Protein AF-A0A2N1SMU8-F1 (afdb_monomer_lite)

Foldseek 3Di:
DDDDDDDPPPDDDDPQQWDQQVNDTHGQDDPVVLVVLVCLLPDDCPVVLVLLCVQPVVQKHALVNLVVVVVVVVVVVVLVVVLVVLCVVSVNCPPPLNVQLVVLVVLLCVLNCQCNPPVQSRHMDRCVPSPRNSVSVVVNSVSSSVSSQVSSCSSNVPDQQADPPFPKDKEKDWPDAAFEPVFDKIKIAIWIAGPNHTDPVVDDLQQKAKFKDDPDPVLRVVVRVVRRDRGRMDIDHQVNADVFKIKMKIWGWADPDPRHIYIDIYIDMYGYDDDDPDDFFDKDKDKDKPVDDDDDPPDKDKIKIAIFIDGNRDTPVVVDDQQQKAKFKDDPDVVLRVVLNVVRRRVGGRMDMDIPVSDDDDMDMDMDGRPDDPD

Radius of gyration: 43.89 Å; chains: 1; bounding box: 83×46×129 Å

Secondary structure (DSSP, 8-state):
-------TT------TTEEEETTEEEEPPPHHHHHHHHHHHT---HHHHHHHHHHTTTSEE-HHHHHHHHHHHHHHHHHHHHHHHHHHHTT-TTSHHHHHHHHHHHHHHHHHHHHT-TTSTTS-EE-TTS--HHHHHHHHHHHHHHHHHHHHHHHHT-STTB-TTS-EEEEEEESSSSBPTT---EEEEEEEEETTEE-GGGS-GGGEEEEEE-S-HHHHHHHHHHT----SEEEE-GGGSBTTEEEEEEEEEEE-SSS-EEEEEEEEEEEB--PPPPPPPPEEEEEEETT-S---TTS--EEEEEEEEEETTEE-GGGS-GGGEEEEEE-S-HHHHHHHHHHHTTT--SEEEEEGGG--SS-EEEEEE--S---

Structure (mmCIF, N/CA/C/O backbone):
data_AF-A0A2N1SMU8-F1
#
_entry.id   AF-A0A2N1SMU8-F1
#
loop_
_atom_site.group_PDB
_atom_site.id
_atom_site.type_symbol
_atom_site.label_atom_id
_atom_site.label_alt_id
_atom_site.label_comp_id
_atom_site.label_asym_id
_atom_site.label_entity_id
_atom_site.label_seq_id
_atom_site.pdbx_PDB_ins_code
_atom_site.Cartn_x
_atom_site.Cartn_y
_atom_site.Cartn_z
_atom_site.occupancy
_atom_site.B_iso_or_equiv
_atom_site.auth_seq_id
_atom_site.auth_comp_id
_atom_site.auth_asym_id
_atom_site.auth_atom_id
_atom_site.pdbx_PDB_model_num
ATOM 1 N N . MET A 1 1 ? 21.472 -26.649 32.253 1.00 39.84 1 MET A N 1
ATOM 2 C CA . MET A 1 1 ? 21.989 -25.272 32.379 1.00 39.84 1 MET A CA 1
ATOM 3 C C . MET A 1 1 ? 22.576 -24.864 31.040 1.00 39.84 1 MET A C 1
ATOM 5 O O . MET A 1 1 ? 23.583 -25.453 30.669 1.00 39.84 1 MET A O 1
ATOM 9 N N . PRO A 1 2 ? 21.954 -23.947 30.289 1.00 29.42 2 PRO A N 1
ATOM 10 C CA . PRO A 1 2 ? 22.593 -23.321 29.143 1.00 29.42 2 PRO A CA 1
ATOM 11 C C . PRO A 1 2 ? 23.099 -21.925 29.520 1.00 29.42 2 PRO A C 1
ATOM 13 O O . PRO A 1 2 ? 22.425 -21.159 30.207 1.00 29.42 2 PRO A O 1
ATOM 16 N N . SER A 1 3 ? 24.324 -21.655 29.094 1.00 33.28 3 SER A N 1
ATOM 17 C CA . SER A 1 3 ? 25.122 -20.463 29.347 1.00 33.28 3 SER A CA 1
ATOM 18 C C . SER A 1 3 ? 24.508 -19.203 28.743 1.00 33.28 3 SER A C 1
ATOM 20 O O . SER A 1 3 ? 24.251 -19.148 27.541 1.00 33.28 3 SER A O 1
ATOM 22 N N . VAL A 1 4 ? 24.358 -18.170 29.570 1.00 35.19 4 VAL A N 1
ATOM 23 C CA . VAL A 1 4 ? 24.164 -16.792 29.115 1.00 35.19 4 VAL A CA 1
ATOM 24 C C . VAL A 1 4 ? 25.513 -16.299 28.593 1.00 35.19 4 VAL A C 1
ATOM 26 O O . VAL A 1 4 ? 26.462 -16.175 29.365 1.00 35.19 4 VAL A O 1
ATOM 29 N N . ALA A 1 5 ? 25.614 -16.069 27.285 1.00 31.80 5 ALA A N 1
ATOM 30 C CA . ALA A 1 5 ? 26.698 -15.281 26.719 1.00 31.80 5 ALA A CA 1
ATOM 31 C C . ALA A 1 5 ? 26.305 -13.804 26.840 1.00 31.80 5 ALA A C 1
ATOM 33 O O . ALA A 1 5 ? 25.307 -13.376 26.263 1.00 31.80 5 ALA A O 1
ATOM 34 N N . ASP A 1 6 ? 27.059 -13.065 27.651 1.00 38.78 6 ASP A N 1
ATOM 35 C CA . ASP A 1 6 ? 27.006 -11.608 27.741 1.00 38.78 6 ASP A CA 1
ATOM 36 C C . ASP A 1 6 ? 27.565 -11.027 26.434 1.00 38.78 6 ASP A C 1
ATOM 38 O O . ASP A 1 6 ? 28.750 -11.195 26.132 1.00 38.78 6 ASP A O 1
ATOM 42 N N . ASP A 1 7 ? 26.707 -10.392 25.634 1.00 34.56 7 ASP A N 1
ATOM 43 C CA . ASP A 1 7 ? 27.117 -9.602 24.477 1.00 34.56 7 ASP A CA 1
ATOM 44 C C . ASP A 1 7 ? 26.931 -8.117 24.814 1.00 34.56 7 ASP A C 1
ATOM 46 O O . ASP A 1 7 ? 25.846 -7.624 25.126 1.00 34.56 7 ASP A O 1
ATOM 50 N N . ARG A 1 8 ? 28.055 -7.398 24.797 1.00 35.19 8 ARG A N 1
ATOM 51 C CA . ARG A 1 8 ? 28.154 -5.949 24.999 1.00 35.19 8 ARG A CA 1
ATOM 52 C C . ARG A 1 8 ? 27.893 -5.176 23.697 1.00 35.19 8 ARG A C 1
ATOM 54 O O . ARG A 1 8 ? 28.563 -4.178 23.442 1.00 35.19 8 ARG A O 1
ATOM 61 N N . ALA A 1 9 ? 26.973 -5.633 22.847 1.00 31.75 9 ALA A N 1
ATOM 62 C CA . ALA A 1 9 ? 26.753 -5.051 21.523 1.00 31.75 9 ALA A CA 1
ATOM 63 C C . ALA A 1 9 ? 25.275 -4.907 21.118 1.00 31.75 9 ALA A C 1
ATOM 65 O O . ALA A 1 9 ? 24.992 -4.710 19.937 1.00 31.75 9 ALA A O 1
ATOM 66 N N . GLY A 1 10 ? 24.335 -4.928 22.071 1.00 33.19 10 GLY A N 1
ATOM 67 C CA . GLY A 1 10 ? 23.002 -4.331 21.899 1.00 33.19 10 GLY A CA 1
ATOM 68 C C . GLY A 1 10 ? 22.177 -4.860 20.719 1.00 33.19 10 GLY A C 1
ATOM 69 O O . GLY A 1 10 ? 21.316 -4.141 20.213 1.00 33.19 10 GLY A O 1
ATOM 70 N N . LYS A 1 11 ? 22.414 -6.097 20.268 1.00 32.06 11 LYS A N 1
ATOM 71 C CA . LYS A 1 11 ? 21.605 -6.754 19.236 1.00 32.06 11 LYS A CA 1
ATOM 72 C C . LYS A 1 11 ? 20.723 -7.810 19.889 1.00 32.06 11 LYS A C 1
ATOM 74 O O . LYS A 1 11 ? 21.176 -8.879 20.270 1.00 32.06 11 LYS A O 1
ATOM 79 N N . THR A 1 12 ? 19.438 -7.501 20.029 1.00 32.75 12 THR A N 1
ATOM 80 C CA . THR A 1 12 ? 18.435 -8.445 20.531 1.00 32.75 12 THR A CA 1
ATOM 81 C C . THR A 1 12 ? 18.321 -9.637 19.577 1.00 32.75 12 THR A C 1
ATOM 83 O O . THR A 1 12 ? 17.871 -9.492 18.442 1.00 32.75 12 THR A O 1
ATOM 86 N N . ILE A 1 13 ? 18.741 -10.817 20.035 1.00 33.09 13 ILE A N 1
ATOM 87 C CA . ILE A 1 13 ? 18.546 -12.090 19.337 1.00 33.09 13 ILE A CA 1
ATOM 88 C C . ILE A 1 13 ? 17.110 -12.550 19.614 1.00 33.09 13 ILE A C 1
ATOM 90 O O . ILE A 1 13 ? 16.734 -12.760 20.768 1.00 33.09 13 ILE A O 1
ATOM 94 N N . TYR A 1 14 ? 16.300 -12.698 18.565 1.00 35.50 14 TYR A N 1
ATOM 95 C CA . TYR A 1 14 ? 14.980 -13.319 18.659 1.00 35.50 14 TYR A CA 1
ATOM 96 C C . TYR A 1 14 ? 15.160 -14.835 18.804 1.00 35.50 14 TYR A C 1
ATOM 98 O O . TYR A 1 14 ? 15.504 -15.518 17.843 1.00 35.50 14 TYR A O 1
ATOM 106 N N . ALA A 1 15 ? 14.944 -15.363 20.008 1.00 37.22 15 ALA A N 1
ATOM 107 C CA . ALA A 1 15 ? 14.600 -16.768 20.185 1.00 37.22 15 ALA A CA 1
ATOM 108 C C . ALA A 1 15 ? 13.070 -16.853 20.114 1.00 37.22 15 ALA A C 1
ATOM 110 O O . ALA A 1 15 ? 12.394 -16.255 20.950 1.00 37.22 15 ALA A O 1
ATOM 111 N N . ASP A 1 16 ? 12.537 -17.554 19.111 1.00 45.41 16 ASP A N 1
ATOM 112 C CA . ASP A 1 16 ? 11.109 -17.592 18.731 1.00 45.41 16 ASP A CA 1
ATOM 113 C C . ASP A 1 16 ? 10.117 -17.875 19.883 1.00 45.41 16 ASP A C 1
ATOM 115 O O . ASP A 1 16 ? 8.935 -17.540 19.795 1.00 45.41 16 ASP A O 1
ATOM 119 N N . ASP A 1 17 ? 10.583 -18.396 21.015 1.00 46.41 17 ASP A N 1
ATOM 120 C CA . ASP A 1 17 ? 9.737 -18.769 22.146 1.00 46.41 17 ASP A CA 1
ATOM 121 C C . ASP A 1 17 ? 9.711 -17.762 23.297 1.00 46.41 17 ASP A C 1
ATOM 123 O O . ASP A 1 17 ? 8.970 -17.986 24.256 1.00 46.41 17 ASP A O 1
ATOM 127 N N . VAL A 1 18 ? 10.496 -16.678 23.256 1.00 47.56 18 VAL A N 1
ATOM 128 C CA . VAL A 1 18 ? 10.618 -15.751 24.389 1.00 47.56 18 VAL A CA 1
ATOM 129 C C . VAL A 1 18 ? 10.756 -14.287 23.952 1.00 47.56 18 VAL A C 1
ATOM 131 O O . VAL A 1 18 ? 11.724 -13.904 23.304 1.00 47.56 18 VAL A O 1
ATOM 134 N N . LYS A 1 19 ? 9.838 -13.429 24.408 1.00 52.91 19 LYS A N 1
ATOM 135 C CA . LYS A 1 19 ? 9.879 -11.966 24.267 1.00 52.91 19 LYS A CA 1
ATOM 136 C C . LYS A 1 19 ? 10.180 -11.299 25.601 1.00 52.91 19 LYS A C 1
ATOM 138 O O . LYS A 1 19 ? 9.642 -11.692 26.634 1.00 52.91 19 LYS A O 1
ATOM 143 N N . ILE A 1 20 ? 11.012 -10.261 25.578 1.00 47.50 20 ILE A N 1
ATOM 144 C CA . ILE A 1 20 ? 11.240 -9.394 26.737 1.00 47.50 20 ILE A CA 1
ATOM 145 C C . ILE A 1 20 ? 10.281 -8.209 26.634 1.00 47.50 20 ILE A C 1
ATOM 147 O O . ILE A 1 20 ? 10.423 -7.365 25.755 1.00 47.50 20 ILE A O 1
ATOM 151 N N . ILE A 1 21 ? 9.306 -8.133 27.539 1.00 51.44 21 ILE A N 1
ATOM 152 C CA . ILE A 1 21 ? 8.332 -7.035 27.603 1.00 51.44 21 ILE A CA 1
ATOM 153 C C . ILE A 1 21 ? 8.560 -6.294 28.919 1.00 51.44 21 ILE A C 1
ATOM 155 O O . ILE A 1 21 ? 8.420 -6.886 29.990 1.00 51.44 21 ILE A O 1
ATOM 159 N N . LYS A 1 22 ? 8.962 -5.014 28.850 1.00 52.19 22 LYS A N 1
ATOM 160 C CA . LYS A 1 22 ? 9.332 -4.190 30.024 1.00 52.19 22 LYS A CA 1
ATOM 161 C C . LYS A 1 22 ? 10.292 -4.915 30.997 1.00 52.19 22 LYS A C 1
ATOM 163 O O . LYS A 1 22 ? 10.083 -4.916 32.206 1.00 52.19 22 LYS A O 1
ATOM 168 N N . GLY A 1 23 ? 11.315 -5.590 30.467 1.00 46.09 23 GLY A N 1
ATOM 169 C CA . GLY A 1 23 ? 12.313 -6.309 31.273 1.00 46.09 23 GLY A CA 1
ATOM 170 C C . GLY A 1 23 ? 11.890 -7.694 31.786 1.00 46.09 23 GLY A C 1
ATOM 171 O O . GLY A 1 23 ? 12.661 -8.321 32.507 1.00 46.09 23 GLY A O 1
ATOM 172 N N . LYS A 1 24 ? 10.707 -8.210 31.416 1.00 50.16 24 LYS A N 1
ATOM 173 C CA . LYS A 1 24 ? 10.255 -9.568 31.774 1.00 50.16 24 LYS A CA 1
ATOM 174 C C . LYS A 1 24 ? 10.280 -10.508 30.566 1.00 50.16 24 LYS A C 1
ATOM 176 O O . LYS A 1 24 ? 9.663 -10.213 29.549 1.00 50.16 24 LYS A O 1
ATOM 181 N N . ILE A 1 25 ? 10.952 -11.650 30.716 1.00 50.16 25 ILE A N 1
ATOM 182 C CA . ILE A 1 25 ? 10.993 -12.789 29.778 1.00 50.16 25 ILE A CA 1
ATOM 183 C C . ILE A 1 25 ? 9.611 -13.468 29.747 1.00 50.16 25 ILE A C 1
ATOM 185 O O . ILE A 1 25 ? 9.119 -13.901 30.789 1.00 50.16 25 ILE A O 1
ATOM 189 N N . ARG A 1 26 ? 8.971 -13.568 28.575 1.00 59.06 26 ARG A N 1
ATOM 190 C CA . ARG A 1 26 ? 7.619 -14.132 28.393 1.00 59.06 26 ARG A CA 1
ATOM 191 C C . ARG A 1 26 ? 7.519 -14.999 27.148 1.00 59.06 26 ARG A C 1
ATOM 193 O O . ARG A 1 26 ? 8.157 -14.696 26.154 1.00 59.06 26 ARG A O 1
ATOM 200 N N . ARG A 1 27 ? 6.680 -16.038 27.181 1.00 55.84 27 ARG A N 1
ATOM 201 C CA . ARG A 1 27 ? 6.450 -16.905 26.018 1.00 55.84 27 ARG A CA 1
ATOM 202 C C . ARG A 1 27 ? 5.703 -16.183 24.900 1.00 55.84 27 ARG A C 1
ATOM 204 O O . ARG A 1 27 ? 4.721 -15.496 25.170 1.00 55.84 27 ARG A O 1
ATOM 211 N N . THR A 1 28 ? 6.133 -16.378 23.657 1.00 55.25 28 THR A N 1
ATOM 212 C CA . THR A 1 28 ? 5.398 -15.906 22.477 1.00 55.25 28 THR A CA 1
ATOM 213 C C . THR A 1 28 ? 4.015 -16.570 22.428 1.00 55.25 28 THR A C 1
ATOM 215 O O . THR A 1 28 ? 3.911 -17.796 22.470 1.00 55.25 28 THR A O 1
ATOM 218 N N . ALA A 1 29 ? 2.939 -15.778 22.352 1.00 58.25 29 ALA A N 1
ATOM 219 C CA . ALA A 1 29 ? 1.585 -16.310 22.181 1.00 58.25 29 ALA A CA 1
ATOM 220 C C . ALA A 1 29 ? 1.473 -17.087 20.857 1.00 58.25 29 ALA A C 1
ATOM 222 O O . ALA A 1 29 ? 1.984 -16.630 19.832 1.00 58.25 29 ALA A O 1
ATOM 223 N N . THR A 1 30 ? 0.789 -18.237 20.860 1.00 59.56 30 THR A N 1
ATOM 224 C CA . THR A 1 30 ? 0.611 -19.071 19.657 1.00 59.56 30 THR A CA 1
ATOM 225 C C . THR A 1 30 ? -0.168 -18.325 18.568 1.00 59.56 30 THR A C 1
ATOM 227 O O . THR A 1 30 ? -0.987 -17.454 18.861 1.00 59.56 30 THR A O 1
ATOM 230 N N . ALA A 1 31 ? 0.021 -18.697 17.297 1.00 59.34 31 ALA A N 1
ATOM 231 C CA . ALA A 1 31 ? -0.720 -18.104 16.176 1.00 59.34 31 ALA A CA 1
ATOM 232 C C . ALA A 1 31 ? -2.252 -18.202 16.354 1.00 59.34 31 ALA A C 1
ATOM 234 O O . ALA A 1 31 ? -2.985 -17.284 15.993 1.00 59.34 31 ALA A O 1
ATOM 235 N N . SER A 1 32 ? -2.737 -19.281 16.982 1.00 50.16 32 SER A N 1
ATOM 236 C CA . SER A 1 32 ? -4.154 -19.449 17.326 1.00 50.16 32 SER A CA 1
ATOM 237 C C . SER A 1 32 ? -4.629 -18.441 18.376 1.00 50.16 32 SER A C 1
ATOM 239 O O . SER A 1 32 ? -5.720 -17.897 18.236 1.00 50.16 32 SER A O 1
ATOM 241 N N . ALA A 1 33 ? -3.826 -18.173 19.411 1.00 55.97 33 ALA A N 1
ATOM 242 C CA . ALA A 1 33 ? -4.155 -17.176 20.429 1.00 55.97 33 ALA A CA 1
ATOM 243 C C . ALA A 1 33 ? -4.168 -15.761 19.833 1.00 55.97 33 ALA A C 1
ATOM 245 O O . ALA A 1 33 ? -5.063 -14.977 20.125 1.00 55.97 33 ALA A O 1
ATOM 246 N N . GLN A 1 34 ? -3.236 -15.467 18.923 1.00 62.94 34 GLN A N 1
ATOM 247 C CA . GLN A 1 34 ? -3.192 -14.190 18.211 1.00 62.94 34 GLN A CA 1
ATOM 248 C C . GLN A 1 34 ? -4.417 -13.997 17.300 1.00 62.94 34 GLN A C 1
ATOM 250 O O . GLN A 1 34 ? -5.022 -12.927 17.297 1.00 62.94 34 GLN A O 1
ATOM 255 N N . LYS A 1 35 ? -4.824 -15.035 16.558 1.00 61.62 35 LYS A N 1
ATOM 256 C CA . LYS A 1 35 ? -6.028 -14.996 15.714 1.00 61.62 35 LYS A CA 1
ATOM 257 C C . LYS A 1 35 ? -7.302 -14.812 16.544 1.00 61.62 35 LYS A C 1
ATOM 259 O O . LYS A 1 35 ? -8.169 -14.041 16.148 1.00 61.62 35 LYS A O 1
ATOM 264 N N . ALA A 1 36 ? -7.391 -15.469 17.701 1.00 53.31 36 ALA A N 1
ATOM 265 C CA . ALA A 1 36 ? -8.500 -15.284 18.632 1.00 53.31 36 ALA A CA 1
ATOM 266 C C . ALA A 1 36 ? -8.543 -13.848 19.188 1.00 53.31 36 ALA A C 1
ATOM 268 O O . ALA A 1 36 ? -9.602 -13.230 19.165 1.00 53.31 36 ALA A O 1
ATOM 269 N N . SER A 1 37 ? -7.401 -13.279 19.600 1.00 59.28 37 SER A N 1
ATOM 270 C CA . SER A 1 37 ? -7.321 -11.879 20.051 1.00 59.28 37 SER A CA 1
ATOM 271 C C . SER A 1 37 ? -7.805 -10.892 18.972 1.00 59.28 37 SER A C 1
ATOM 273 O O . SER A 1 37 ? -8.563 -9.982 19.291 1.00 59.28 37 SER A O 1
ATOM 275 N N . LEU A 1 38 ? -7.455 -11.102 17.694 1.00 61.91 38 LEU A N 1
ATOM 276 C CA . LEU A 1 38 ? -7.948 -10.279 16.574 1.00 61.91 38 LEU A CA 1
ATOM 277 C C . LEU A 1 38 ? -9.459 -10.427 16.333 1.00 61.91 38 LEU A C 1
ATOM 279 O O . LEU A 1 38 ? -10.136 -9.448 16.035 1.00 61.91 38 LEU A O 1
ATOM 283 N N . GLN A 1 39 ? -10.012 -11.634 16.480 1.00 61.50 39 GLN A N 1
ATOM 284 C CA . GLN A 1 39 ? -11.457 -11.858 16.343 1.00 61.50 39 GLN A CA 1
ATOM 285 C C . GLN A 1 39 ? -12.268 -11.183 17.457 1.00 61.50 39 GLN A C 1
ATOM 287 O O . GLN A 1 39 ? -13.376 -10.722 17.199 1.00 61.50 39 GLN A O 1
ATOM 292 N N . LEU A 1 40 ? -11.718 -11.092 18.673 1.00 59.25 40 LEU A N 1
ATOM 293 C CA . LEU A 1 40 ? -12.328 -10.336 19.773 1.00 59.25 40 LEU A CA 1
ATOM 294 C C . LEU A 1 40 ? -12.352 -8.823 19.502 1.00 59.25 40 LEU A C 1
ATOM 296 O O . LEU A 1 40 ? -13.319 -8.164 19.878 1.00 59.25 40 LEU A O 1
ATOM 300 N N . ILE A 1 41 ? -11.325 -8.287 18.834 1.00 62.91 41 ILE A N 1
ATOM 301 C CA . ILE A 1 41 ? -11.258 -6.873 18.429 1.00 62.91 41 ILE A CA 1
ATOM 302 C C . ILE A 1 41 ? -12.284 -6.582 17.317 1.00 62.91 41 ILE A C 1
ATOM 304 O O . ILE A 1 41 ? -12.986 -5.578 17.379 1.00 62.91 41 ILE A O 1
ATOM 308 N N . ASN A 1 42 ? -12.455 -7.503 16.362 1.00 66.12 42 ASN A N 1
ATOM 309 C CA . ASN A 1 42 ? -13.301 -7.321 15.173 1.00 66.12 42 ASN A CA 1
ATOM 310 C C . ASN A 1 42 ? -14.732 -7.879 15.308 1.00 66.12 42 ASN A C 1
ATOM 312 O O . ASN A 1 42 ? -15.346 -8.260 14.309 1.00 66.12 42 ASN A O 1
ATOM 316 N N . ARG A 1 43 ? -15.278 -7.982 16.526 1.00 77.00 43 ARG A N 1
ATOM 317 C CA . ARG A 1 43 ? -16.654 -8.466 16.717 1.00 77.00 43 ARG A CA 1
ATOM 318 C C . ARG A 1 43 ? -17.646 -7.475 16.096 1.00 77.00 43 ARG A C 1
ATOM 320 O O . ARG A 1 43 ? -17.711 -6.327 16.530 1.00 77.00 43 ARG A O 1
ATOM 327 N N . ASP A 1 44 ? -18.455 -7.940 15.142 1.00 81.31 44 ASP A N 1
ATOM 328 C CA . ASP A 1 44 ? -19.566 -7.155 14.596 1.00 81.31 44 ASP A CA 1
ATOM 329 C C . ASP A 1 44 ? -20.618 -6.902 15.689 1.00 81.31 44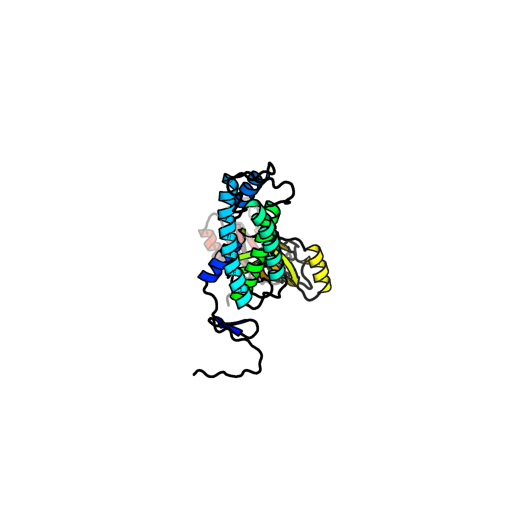 ASP A C 1
ATOM 331 O O . ASP A 1 44 ? -21.058 -7.816 16.395 1.00 81.31 44 ASP A O 1
ATOM 335 N N . ARG A 1 45 ? -20.973 -5.629 15.864 1.00 88.00 45 ARG A N 1
ATOM 336 C CA . ARG A 1 45 ? -21.898 -5.130 16.891 1.00 88.00 45 ARG A CA 1
ATOM 337 C C . ARG A 1 45 ? -23.092 -4.396 16.277 1.00 88.00 45 ARG A C 1
ATOM 339 O O . ARG A 1 45 ? -23.879 -3.812 17.015 1.00 88.00 45 ARG A O 1
ATOM 346 N N . THR A 1 46 ? -23.256 -4.454 14.955 1.00 89.00 46 THR A N 1
ATOM 347 C CA . THR A 1 46 ? -24.327 -3.761 14.221 1.00 89.00 46 THR A CA 1
ATOM 348 C C . THR A 1 46 ? -25.709 -4.151 14.740 1.00 89.00 46 THR A C 1
ATOM 350 O O . THR A 1 46 ? -26.506 -3.284 15.085 1.00 89.00 46 THR A O 1
ATOM 353 N N . GLU A 1 47 ? -25.960 -5.452 14.897 1.00 88.50 47 GLU A N 1
ATOM 354 C CA . GLU A 1 47 ? -27.234 -5.963 15.417 1.00 88.50 47 GLU A CA 1
ATOM 355 C C . GLU A 1 47 ? -27.487 -5.542 16.873 1.00 88.50 47 GLU A C 1
ATOM 357 O O . GLU A 1 47 ? -28.607 -5.214 17.256 1.00 88.50 47 GLU A O 1
ATOM 362 N N . LEU A 1 48 ? -26.438 -5.507 17.703 1.00 89.75 48 LEU A N 1
ATOM 363 C CA . LEU A 1 48 ? -26.560 -5.022 19.077 1.00 89.75 48 LEU A CA 1
ATOM 364 C C . LEU A 1 48 ? -27.008 -3.560 19.094 1.00 89.75 48 LEU A C 1
ATOM 366 O O . LEU A 1 48 ? -27.950 -3.232 19.810 1.00 89.75 48 LEU A O 1
ATOM 370 N N . TYR A 1 49 ? -26.354 -2.703 18.309 1.00 91.88 49 TYR A N 1
ATOM 371 C CA . TYR A 1 49 ? -26.704 -1.287 18.250 1.00 91.88 49 TYR A CA 1
ATOM 372 C C . TYR A 1 49 ? -28.094 -1.067 17.661 1.00 91.88 49 TYR A C 1
ATOM 374 O O . TYR A 1 49 ? -28.829 -0.252 18.199 1.00 91.88 49 TYR A O 1
ATOM 382 N N . HIS A 1 50 ? -28.497 -1.849 16.657 1.00 90.19 50 HIS A N 1
ATOM 383 C CA . HIS A 1 50 ? -29.850 -1.769 16.115 1.00 90.19 50 HIS A CA 1
ATOM 384 C C . HIS A 1 50 ? -30.922 -2.115 17.156 1.00 90.19 50 HIS A C 1
ATOM 386 O O . HIS A 1 50 ? -31.921 -1.411 17.276 1.00 90.19 50 HIS A O 1
ATOM 392 N N . ARG A 1 51 ? -30.709 -3.167 17.957 1.00 88.56 51 ARG A N 1
ATOM 393 C CA . ARG A 1 51 ? -31.627 -3.502 19.057 1.00 88.56 51 ARG A CA 1
ATOM 394 C C . ARG A 1 51 ? -31.642 -2.418 20.131 1.00 88.56 51 ARG A C 1
ATOM 396 O O . ARG A 1 51 ? -32.711 -2.085 20.620 1.00 88.56 51 ARG A O 1
ATOM 403 N N . LEU A 1 52 ? -30.485 -1.846 20.471 1.00 90.44 52 LEU A N 1
ATOM 404 C CA . LEU A 1 52 ? -30.419 -0.722 21.408 1.00 90.44 52 LEU A CA 1
ATOM 405 C C . LEU A 1 52 ? -31.184 0.497 20.877 1.00 90.44 52 LEU A C 1
ATOM 407 O O . LEU A 1 52 ? -31.903 1.108 21.653 1.00 90.44 52 LEU A O 1
ATOM 411 N N . ASP A 1 53 ? -31.099 0.798 19.578 1.00 89.44 53 ASP A N 1
ATOM 412 C CA . ASP A 1 53 ? -31.859 1.885 18.941 1.00 89.44 53 ASP A CA 1
ATOM 413 C C . ASP A 1 53 ? -33.376 1.675 19.067 1.00 89.44 53 ASP A C 1
ATOM 415 O O . ASP A 1 53 ? -34.114 2.619 19.336 1.00 89.44 53 ASP A O 1
ATOM 419 N N . GLN A 1 54 ? -33.850 0.436 18.901 1.00 87.81 54 GLN A N 1
ATOM 420 C CA . GLN A 1 54 ? -35.268 0.102 19.081 1.00 87.81 54 GLN A CA 1
ATOM 421 C C . GLN A 1 54 ? -35.707 0.287 20.537 1.00 87.81 54 GLN A C 1
ATOM 423 O O . GLN A 1 54 ? -36.747 0.887 20.795 1.00 87.81 54 GLN A O 1
ATOM 428 N N . MET A 1 55 ? -34.878 -0.177 21.470 1.00 84.06 55 MET A N 1
ATOM 429 C CA . MET A 1 55 ? -35.143 -0.155 22.907 1.00 84.06 55 MET A CA 1
ATOM 430 C C . MET A 1 55 ? -35.198 1.235 23.534 1.00 84.06 55 MET A C 1
ATOM 432 O O . MET A 1 55 ? -35.812 1.411 24.578 1.00 84.06 55 MET A O 1
ATOM 436 N N . VAL A 1 56 ? -34.484 2.201 22.959 1.00 82.69 56 VAL A N 1
ATOM 437 C CA . VAL A 1 56 ? -34.444 3.578 23.473 1.00 82.69 56 VAL A CA 1
ATOM 438 C C . VAL A 1 56 ? -35.374 4.510 22.698 1.00 82.69 56 VAL A C 1
ATOM 440 O O . VAL A 1 56 ? -35.395 5.704 22.960 1.00 82.69 56 VAL A O 1
ATOM 443 N N . SER A 1 57 ? -36.131 3.991 21.725 1.00 87.81 57 SER A N 1
ATOM 444 C CA . SER A 1 57 ? -36.923 4.823 20.811 1.00 87.81 57 SER A CA 1
ATOM 445 C C . SER A 1 57 ? -38.114 5.528 21.467 1.00 87.81 57 SER A C 1
ATOM 447 O O . SER A 1 57 ? -38.556 6.559 20.959 1.00 87.81 57 SER A O 1
ATOM 449 N N . ASP A 1 58 ? -38.628 4.990 22.572 1.00 88.75 58 ASP A N 1
ATOM 450 C CA . ASP A 1 58 ? -39.770 5.510 23.327 1.00 88.75 58 ASP A CA 1
ATOM 451 C C . ASP A 1 58 ? -39.410 5.923 24.766 1.00 88.75 58 ASP A C 1
ATOM 453 O O . ASP A 1 58 ? -40.309 6.157 25.573 1.00 88.75 58 ASP A O 1
ATOM 457 N N . ASP A 1 59 ? -38.112 6.020 25.080 1.00 90.19 59 ASP A N 1
ATOM 458 C CA . ASP A 1 59 ? -37.564 6.318 26.412 1.00 90.19 59 ASP A CA 1
ATOM 459 C C . ASP A 1 59 ? -38.056 5.379 27.536 1.00 90.19 59 ASP A C 1
ATOM 461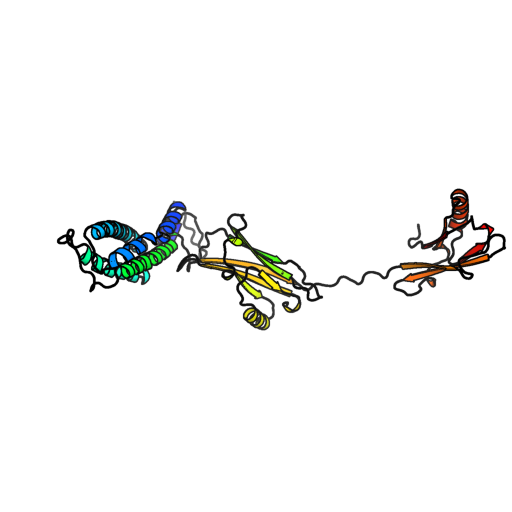 O O . ASP A 1 59 ? -37.915 5.692 28.723 1.00 90.19 59 ASP A O 1
ATOM 465 N N . ILE A 1 60 ? -38.602 4.202 27.200 1.00 90.62 60 ILE A N 1
ATOM 466 C CA . ILE A 1 60 ? -39.121 3.239 28.173 1.00 90.62 60 ILE A CA 1
ATOM 467 C C . ILE A 1 60 ? -38.556 1.849 27.894 1.00 90.62 60 ILE A C 1
ATOM 469 O O . ILE A 1 60 ? -38.913 1.180 26.935 1.00 90.62 60 ILE A O 1
ATOM 473 N N . VAL A 1 61 ? -37.766 1.324 28.831 1.00 91.25 61 VAL A N 1
ATOM 474 C CA . VAL A 1 61 ? -37.265 -0.051 28.738 1.00 91.25 61 VAL A CA 1
ATOM 475 C C . VAL A 1 61 ? -38.267 -1.021 29.358 1.00 91.25 61 VAL A C 1
ATOM 477 O O . VAL A 1 61 ? -38.524 -1.018 30.569 1.00 91.25 61 VAL A O 1
ATOM 480 N N . THR A 1 62 ? -38.805 -1.906 28.527 1.00 93.12 62 THR A N 1
ATOM 481 C CA . THR A 1 62 ? -39.766 -2.939 28.920 1.00 93.12 62 THR A CA 1
ATOM 482 C C . THR A 1 62 ? -39.102 -4.119 29.653 1.00 93.12 62 THR A C 1
ATOM 484 O O . THR A 1 62 ? -37.908 -4.391 29.488 1.00 93.12 62 THR A O 1
ATOM 487 N N . PRO A 1 63 ? -39.867 -4.928 30.415 1.00 93.81 63 PRO A N 1
ATOM 488 C CA . PRO A 1 63 ? -39.334 -6.135 31.059 1.00 93.81 63 PRO A CA 1
ATOM 489 C C . PRO A 1 63 ? -38.701 -7.150 30.092 1.00 93.81 63 PRO A C 1
ATOM 491 O O . PRO A 1 63 ? -37.797 -7.897 30.472 1.00 93.81 63 PRO A O 1
ATOM 494 N N . LEU A 1 64 ? -39.174 -7.211 28.842 1.00 91.06 64 LEU A N 1
ATOM 495 C CA . LEU A 1 64 ? -38.607 -8.095 27.821 1.00 91.06 64 LEU A CA 1
ATOM 496 C C . LEU A 1 64 ? -37.228 -7.600 27.369 1.00 91.06 64 LEU A C 1
ATOM 498 O O . LEU A 1 64 ? -36.283 -8.383 27.277 1.00 91.06 64 LEU A O 1
ATOM 502 N N . GLU A 1 65 ? -37.104 -6.300 27.147 1.00 92.81 65 GLU A N 1
ATOM 503 C CA . GLU A 1 65 ? -35.866 -5.645 26.738 1.00 92.81 65 GLU A CA 1
ATOM 504 C C . GLU A 1 65 ? -34.805 -5.677 27.840 1.00 92.81 65 GLU A C 1
ATOM 506 O O . GLU A 1 65 ? -33.635 -5.944 27.559 1.00 92.81 65 GLU A O 1
ATOM 511 N N . LYS A 1 66 ? -35.210 -5.556 29.113 1.00 93.31 66 LYS A N 1
ATOM 512 C CA . LYS A 1 66 ? -34.320 -5.787 30.265 1.00 93.31 66 LYS A CA 1
ATOM 513 C C . LYS A 1 66 ? -33.674 -7.170 30.230 1.00 93.31 66 LYS A C 1
ATOM 515 O O . LYS A 1 66 ? -32.487 -7.303 30.517 1.00 93.31 66 LYS A O 1
ATOM 520 N N . ARG A 1 67 ? -34.414 -8.217 29.841 1.00 91.69 67 ARG A N 1
ATOM 521 C CA . ARG A 1 67 ? -33.847 -9.574 29.718 1.00 91.69 67 ARG A CA 1
ATOM 522 C C . ARG A 1 67 ? -32.797 -9.651 28.613 1.00 91.69 67 ARG A C 1
ATOM 524 O O . ARG A 1 67 ? -31.772 -10.298 28.811 1.00 91.69 67 ARG A O 1
ATOM 531 N N . ALA A 1 68 ? -33.032 -8.994 27.478 1.00 90.06 68 ALA A N 1
ATOM 532 C CA . ALA A 1 68 ? -32.057 -8.926 26.393 1.00 90.06 68 ALA A CA 1
ATOM 533 C C . ALA A 1 68 ? -30.796 -8.152 26.821 1.00 90.06 68 ALA A C 1
ATOM 535 O O . ALA A 1 68 ? -29.685 -8.656 26.656 1.00 90.06 68 ALA A O 1
ATOM 536 N N . LEU A 1 69 ? -30.962 -6.990 27.462 1.00 91.81 69 LEU A N 1
ATOM 537 C CA . LEU A 1 69 ? -29.855 -6.215 28.030 1.00 91.81 69 LEU A CA 1
ATOM 538 C C . LEU A 1 69 ? -29.065 -6.994 29.073 1.00 91.81 69 LEU A C 1
ATOM 540 O O . LEU A 1 69 ? -27.843 -6.906 29.089 1.00 91.81 69 LEU A O 1
ATOM 544 N N . GLN A 1 70 ? -29.729 -7.775 29.925 1.00 94.19 70 GLN A N 1
ATOM 545 C CA . GLN A 1 70 ? -29.049 -8.576 30.938 1.00 94.19 70 GLN A CA 1
ATOM 546 C C . GLN A 1 70 ? -28.095 -9.600 30.313 1.00 94.19 70 GLN A C 1
ATOM 548 O O . GLN A 1 70 ? -27.008 -9.825 30.847 1.00 94.19 70 GLN A O 1
ATOM 553 N N . LEU A 1 71 ? -28.466 -10.210 29.182 1.00 91.81 71 LEU A N 1
ATOM 554 C CA . LEU A 1 71 ? -27.587 -11.138 28.463 1.00 91.81 71 LEU A CA 1
ATOM 555 C C . LEU A 1 71 ? -26.334 -10.425 27.942 1.00 91.81 71 LEU A C 1
ATOM 557 O O . LEU A 1 71 ? -25.221 -10.909 28.154 1.00 91.81 71 LEU A O 1
ATOM 561 N N . GLU A 1 72 ? -26.504 -9.257 27.323 1.00 91.62 72 GLU A N 1
ATOM 562 C CA . GLU A 1 72 ? -25.383 -8.452 26.827 1.00 91.62 72 GLU A CA 1
ATOM 563 C C . GLU A 1 72 ? -24.511 -7.933 27.977 1.00 91.62 72 GLU A C 1
ATOM 565 O O . GLU A 1 72 ? -23.284 -7.983 27.909 1.00 91.62 72 GLU A O 1
ATOM 570 N N . TRP A 1 73 ? -25.124 -7.512 29.083 1.00 95.12 73 TRP A N 1
ATOM 571 C CA . TRP A 1 73 ? -24.411 -7.038 30.264 1.00 95.12 73 TRP A CA 1
ATOM 572 C C . TRP A 1 73 ? -23.578 -8.137 30.927 1.00 95.12 73 TRP A C 1
ATOM 574 O O . TRP A 1 73 ? -22.430 -7.902 31.305 1.00 95.12 73 TRP A O 1
ATOM 584 N N . ASN A 1 74 ? -24.103 -9.361 31.010 1.00 94.31 74 ASN A N 1
ATOM 585 C CA . ASN A 1 74 ? -23.346 -10.512 31.508 1.00 94.31 74 ASN A CA 1
ATOM 586 C C . ASN A 1 74 ? -22.110 -10.790 30.640 1.00 94.31 74 ASN A C 1
ATOM 588 O O . ASN A 1 74 ? -21.027 -11.067 31.163 1.00 94.31 74 ASN A O 1
ATOM 592 N N . GLN A 1 75 ? -22.252 -10.668 29.318 1.00 90.56 75 GLN A N 1
ATOM 593 C CA . GLN A 1 75 ? -21.135 -10.814 28.389 1.00 90.56 75 GLN A CA 1
ATOM 594 C C . GLN A 1 75 ? -20.083 -9.715 28.600 1.00 90.56 75 GLN A C 1
ATOM 596 O O . GLN A 1 75 ? -18.895 -10.023 28.711 1.00 90.56 75 GLN A O 1
ATOM 601 N N . VAL A 1 76 ? -20.508 -8.456 28.737 1.00 93.12 76 VAL A N 1
ATOM 602 C CA . VAL A 1 76 ? -19.630 -7.311 29.035 1.00 93.12 76 VAL A CA 1
ATOM 603 C C . VAL A 1 76 ? -18.849 -7.523 30.338 1.00 93.12 76 VAL A C 1
ATOM 605 O O . VAL A 1 76 ? -17.633 -7.325 30.377 1.00 93.12 76 VAL A O 1
ATOM 608 N N . GLN A 1 77 ? -19.505 -7.992 31.402 1.00 94.25 77 GLN A N 1
ATOM 609 C CA . GLN A 1 77 ? -18.834 -8.294 32.671 1.00 94.25 77 GLN A CA 1
ATOM 610 C C . GLN A 1 77 ? -17.782 -9.405 32.528 1.00 94.25 77 GLN A C 1
ATOM 612 O O . GLN A 1 77 ? -16.677 -9.289 33.071 1.00 94.25 77 GLN A O 1
ATOM 617 N N . SER A 1 78 ? -18.101 -10.463 31.777 1.00 91.00 78 SER A N 1
ATOM 618 C CA . SER A 1 78 ? -17.171 -11.562 31.505 1.00 91.00 78 SER A CA 1
ATOM 619 C C . SER A 1 78 ? -15.953 -11.094 30.698 1.00 91.00 78 SER A C 1
ATOM 621 O O . SER A 1 78 ? -14.812 -11.397 31.055 1.00 91.00 78 SER A O 1
ATOM 623 N N . GLU A 1 79 ? -16.168 -10.330 29.623 1.00 88.56 79 GLU A N 1
ATOM 624 C CA . GLU A 1 79 ? -15.097 -9.756 28.796 1.00 88.56 79 GLU A CA 1
ATOM 625 C C . GLU A 1 79 ? -14.198 -8.825 29.621 1.00 88.56 79 GLU A C 1
ATOM 627 O O . GLU A 1 79 ? -12.967 -8.922 29.548 1.00 88.56 79 GLU A O 1
ATOM 632 N N . ARG A 1 80 ? -14.799 -7.997 30.487 1.00 92.19 80 ARG A N 1
ATOM 633 C CA . ARG A 1 80 ? -14.058 -7.114 31.391 1.00 92.19 80 ARG A CA 1
ATOM 634 C C . ARG A 1 80 ? -13.117 -7.874 32.311 1.00 92.19 80 ARG A C 1
ATOM 636 O O . ARG A 1 80 ? -11.965 -7.469 32.450 1.00 92.19 80 ARG A O 1
ATOM 643 N N . SER A 1 81 ? -13.586 -8.946 32.948 1.00 91.06 81 SER A N 1
ATOM 644 C CA . SER A 1 81 ? -12.743 -9.735 33.852 1.00 91.06 81 SER A CA 1
ATOM 645 C C . SER A 1 81 ? -11.473 -10.212 33.137 1.00 91.06 81 SER A C 1
ATOM 647 O O . SER A 1 81 ? -10.358 -10.000 33.620 1.00 91.06 81 SER A O 1
ATOM 649 N N . ASN A 1 82 ? -11.633 -10.745 31.923 1.00 88.25 82 ASN A N 1
ATOM 650 C CA . ASN A 1 82 ? -10.525 -11.237 31.109 1.00 88.25 82 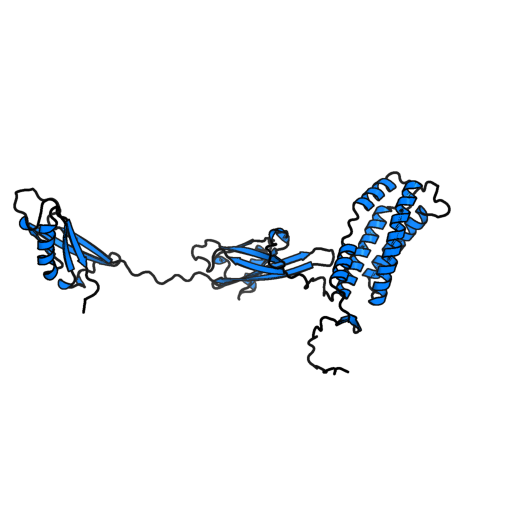ASN A CA 1
ATOM 651 C C . ASN A 1 82 ? -9.544 -10.130 30.707 1.00 88.25 82 ASN A C 1
ATOM 653 O O . ASN A 1 82 ? -8.330 -10.298 30.858 1.00 88.25 82 ASN A O 1
ATOM 657 N N . ILE A 1 83 ? -10.039 -8.994 30.205 1.00 88.69 83 ILE A N 1
ATOM 658 C CA . ILE A 1 83 ? -9.156 -7.922 29.729 1.00 88.69 83 ILE A CA 1
ATOM 659 C C . ILE A 1 83 ? -8.439 -7.212 30.883 1.00 88.69 83 ILE A C 1
ATOM 661 O O . ILE A 1 83 ? -7.263 -6.871 30.756 1.00 88.69 83 ILE A O 1
ATOM 665 N N . THR A 1 84 ? -9.092 -7.067 32.040 1.00 91.81 84 THR A N 1
ATOM 666 C CA . THR A 1 84 ? -8.474 -6.516 33.250 1.00 91.81 84 THR A CA 1
ATOM 667 C C . THR A 1 84 ? -7.367 -7.428 33.778 1.00 91.81 84 THR A C 1
ATOM 669 O O . THR A 1 84 ? -6.290 -6.928 34.102 1.00 91.81 84 THR A O 1
ATOM 672 N N . MET A 1 85 ? -7.567 -8.753 33.797 1.00 89.12 85 MET A N 1
ATOM 673 C CA . MET A 1 85 ? -6.501 -9.696 34.168 1.00 89.12 85 MET A CA 1
ATOM 674 C C . MET A 1 85 ? -5.280 -9.557 33.254 1.00 89.12 85 MET A C 1
ATOM 676 O O . MET A 1 85 ? -4.157 -9.455 33.748 1.00 89.12 85 MET A O 1
ATOM 680 N N . LYS A 1 86 ? -5.488 -9.471 31.933 1.00 87.94 86 LYS A N 1
ATOM 681 C CA . LYS A 1 86 ? -4.394 -9.228 30.983 1.00 87.94 86 LYS A CA 1
ATOM 682 C C . LYS A 1 86 ? -3.713 -7.882 31.241 1.00 87.94 86 LYS A C 1
ATOM 684 O O . LYS A 1 86 ? -2.490 -7.811 31.298 1.00 87.94 86 LYS A O 1
ATOM 689 N N . ALA A 1 87 ? -4.474 -6.810 31.446 1.00 89.75 87 ALA A N 1
ATOM 690 C CA . ALA A 1 87 ? -3.909 -5.490 31.716 1.00 89.75 87 ALA A CA 1
ATOM 691 C C . ALA A 1 87 ? -3.043 -5.460 32.990 1.00 89.75 87 ALA A C 1
ATOM 693 O O . ALA A 1 87 ? -1.976 -4.838 32.997 1.00 89.75 87 ALA A O 1
ATOM 694 N N . MET A 1 88 ? -3.461 -6.171 34.042 1.00 89.69 88 MET A N 1
ATOM 695 C CA . MET A 1 88 ? -2.664 -6.376 35.254 1.00 89.69 88 MET A CA 1
ATOM 696 C C . MET A 1 88 ? -1.404 -7.200 34.967 1.00 89.69 88 MET A C 1
ATOM 698 O O . MET A 1 88 ? -0.311 -6.815 35.383 1.00 89.69 88 MET A O 1
ATOM 702 N N . GLU A 1 89 ? -1.525 -8.291 34.207 1.00 85.38 89 GLU A N 1
ATOM 703 C CA . GLU A 1 89 ? -0.395 -9.141 33.817 1.00 85.38 89 GLU A CA 1
ATOM 704 C C . GLU A 1 89 ? 0.688 -8.358 33.053 1.00 85.38 89 GLU A C 1
ATOM 706 O O . GLU A 1 89 ? 1.887 -8.522 33.319 1.00 85.38 89 GLU A O 1
ATOM 711 N N . TYR A 1 90 ? 0.267 -7.473 32.143 1.00 81.88 90 TYR A N 1
ATOM 712 C CA . TYR A 1 90 ? 1.148 -6.595 31.369 1.00 81.88 90 TYR A CA 1
ATOM 713 C C . TYR A 1 90 ? 1.570 -5.318 32.117 1.00 81.88 90 TYR A C 1
ATOM 715 O O . TYR A 1 90 ? 2.411 -4.565 31.615 1.00 81.88 90 TYR A O 1
ATOM 723 N N . GLY A 1 91 ? 1.038 -5.067 33.318 1.00 86.75 91 GLY A N 1
ATOM 724 C CA . GLY A 1 91 ? 1.359 -3.885 34.121 1.00 86.75 91 GLY A CA 1
ATOM 725 C C . GLY A 1 91 ? 1.033 -2.582 33.388 1.00 86.75 91 GLY A C 1
ATOM 726 O O . GLY A 1 91 ? 1.893 -1.703 33.251 1.00 86.75 91 GLY A O 1
ATOM 727 N N . ILE A 1 92 ? -0.177 -2.495 32.829 1.00 88.69 92 ILE A N 1
ATOM 728 C CA . ILE A 1 92 ? -0.641 -1.338 32.048 1.00 88.69 92 ILE A CA 1
ATOM 729 C C . ILE A 1 92 ? -1.857 -0.635 32.653 1.00 88.69 92 ILE A C 1
ATOM 731 O O . ILE A 1 92 ? -2.396 0.267 32.025 1.00 88.69 92 ILE A O 1
ATOM 735 N N . THR A 1 93 ? -2.265 -1.006 33.867 1.00 92.12 93 THR A N 1
ATOM 736 C CA . THR A 1 93 ? -3.425 -0.417 34.557 1.00 92.12 93 THR A CA 1
ATOM 737 C C . THR A 1 93 ? -3.282 1.088 34.798 1.00 92.12 93 THR A C 1
ATOM 739 O O . THR A 1 93 ? -4.266 1.812 34.787 1.00 92.12 93 THR A O 1
ATOM 742 N N . GLU A 1 94 ? -2.048 1.577 34.929 1.00 90.12 94 GLU A N 1
ATOM 743 C CA . GLU A 1 94 ? -1.739 3.006 35.082 1.00 90.12 94 GLU A CA 1
ATOM 744 C C . GLU A 1 94 ? -1.601 3.753 33.746 1.00 90.12 94 GLU A C 1
ATOM 746 O O . GLU A 1 94 ? -1.205 4.919 33.719 1.00 90.12 94 GLU A O 1
ATOM 751 N N . GLN A 1 95 ? -1.852 3.102 32.609 1.00 91.19 95 GLN A N 1
ATOM 752 C CA . GLN A 1 95 ? -1.806 3.766 31.307 1.00 91.19 95 GLN A CA 1
ATOM 753 C C . GLN A 1 95 ? -3.154 4.392 30.970 1.00 91.19 95 GLN A C 1
ATOM 755 O O . GLN A 1 95 ? -4.207 3.892 31.360 1.00 91.19 95 GLN A O 1
ATOM 760 N N . GLU A 1 96 ? -3.110 5.479 30.204 1.00 94.31 96 GLU A N 1
ATOM 761 C CA . GLU A 1 96 ? -4.301 6.231 29.809 1.00 94.31 96 GLU A CA 1
ATOM 762 C C . GLU A 1 96 ? -5.337 5.357 29.096 1.00 94.31 96 GLU A C 1
ATOM 764 O O . GLU A 1 96 ? -6.505 5.404 29.459 1.00 94.31 96 GLU A O 1
ATOM 769 N N . VAL A 1 97 ? -4.907 4.463 28.195 1.00 91.88 97 VAL A N 1
ATOM 770 C CA . VAL A 1 97 ? -5.812 3.528 27.501 1.00 91.88 97 VAL A CA 1
ATOM 771 C C . VAL A 1 97 ? -6.666 2.700 28.468 1.00 91.88 97 VAL A C 1
ATOM 773 O O . VAL A 1 97 ? -7.845 2.461 28.220 1.00 91.88 97 VAL A O 1
ATOM 776 N N . TYR A 1 98 ? -6.081 2.270 29.591 1.00 95.44 98 TYR A N 1
ATOM 777 C CA . TYR A 1 98 ? -6.761 1.417 30.555 1.00 95.44 98 TYR A CA 1
ATOM 778 C C . TYR A 1 98 ? -7.695 2.247 31.426 1.00 95.44 98 TYR A C 1
ATOM 780 O O . TYR A 1 98 ? -8.803 1.800 31.712 1.00 95.44 98 TYR A O 1
ATOM 788 N N . ARG A 1 99 ? -7.270 3.456 31.817 1.00 96.81 99 ARG A N 1
ATOM 789 C CA . ARG A 1 99 ? -8.131 4.401 32.534 1.00 96.81 99 ARG A CA 1
ATOM 790 C C . ARG A 1 99 ? -9.356 4.767 31.702 1.00 96.81 99 ARG A C 1
ATOM 792 O O . ARG A 1 99 ? -10.458 4.548 32.177 1.00 96.81 99 ARG A O 1
ATOM 799 N N . ASN A 1 100 ? -9.176 5.159 30.440 1.00 96.62 100 ASN A N 1
ATOM 800 C CA . ASN A 1 100 ? -10.283 5.503 29.543 1.00 96.62 100 ASN A CA 1
ATOM 801 C C . ASN A 1 100 ? -11.261 4.327 29.368 1.00 96.62 100 ASN A C 1
ATOM 803 O O . ASN A 1 100 ? -12.475 4.508 29.419 1.00 96.62 100 ASN A O 1
ATOM 807 N N . TYR A 1 101 ? -10.741 3.103 29.223 1.00 96.94 101 TYR A N 1
ATOM 808 C CA . TYR A 1 101 ? -11.556 1.885 29.222 1.00 96.94 101 TYR A CA 1
ATOM 809 C C . TYR A 1 101 ? -12.316 1.667 30.542 1.00 96.94 101 TYR A C 1
ATOM 811 O O . TYR A 1 101 ? -13.508 1.355 30.533 1.00 96.94 101 TYR A O 1
ATOM 819 N N . SER A 1 102 ? -11.636 1.824 31.679 1.00 97.50 102 SER A N 1
ATOM 820 C CA . SER A 1 102 ? -12.218 1.650 33.012 1.00 97.50 102 SER A CA 1
ATOM 821 C C . SER A 1 102 ? -13.306 2.687 33.302 1.00 97.50 102 SER A C 1
ATOM 823 O O . SER A 1 102 ? -14.338 2.347 33.885 1.00 97.50 102 SER A O 1
ATOM 825 N N . ASP A 1 103 ? -13.102 3.928 32.870 1.00 97.19 103 ASP A N 1
ATOM 826 C CA . ASP A 1 103 ? -14.056 5.023 33.020 1.00 97.19 103 ASP A CA 1
ATOM 827 C C . ASP A 1 103 ? -15.294 4.769 32.153 1.00 97.19 103 ASP A C 1
ATOM 829 O O . ASP A 1 103 ? -16.409 4.786 32.671 1.00 97.19 103 ASP A O 1
ATOM 833 N N . ALA A 1 104 ? -15.112 4.390 30.881 1.00 97.19 104 ALA A N 1
ATOM 834 C CA . ALA A 1 104 ? -16.219 4.026 29.993 1.00 97.19 104 ALA A CA 1
ATOM 835 C C . ALA A 1 104 ? -17.047 2.847 30.539 1.00 97.19 104 ALA A C 1
ATOM 837 O O . ALA A 1 104 ? -18.278 2.867 30.482 1.00 97.19 104 ALA A O 1
ATOM 838 N N . PHE A 1 105 ? -16.395 1.834 31.124 1.00 97.38 105 PHE A N 1
ATOM 839 C CA . PHE A 1 105 ? -17.105 0.751 31.808 1.00 97.38 105 PHE A CA 1
ATOM 840 C C . PHE A 1 105 ? -17.889 1.254 33.024 1.00 97.38 105 PHE A C 1
ATOM 842 O O . PHE A 1 105 ? -19.011 0.809 33.248 1.00 97.38 105 PHE A O 1
ATOM 849 N N . THR A 1 106 ? -17.312 2.156 33.819 1.00 96.38 106 THR A N 1
ATOM 850 C CA . THR A 1 106 ? -17.966 2.702 35.016 1.00 96.38 106 THR A CA 1
ATOM 851 C C . THR A 1 106 ? -19.217 3.493 34.639 1.00 96.38 106 THR A C 1
ATOM 853 O O . THR A 1 106 ? -20.270 3.278 35.237 1.00 96.38 106 THR A O 1
ATOM 856 N N . SER A 1 107 ? -19.135 4.327 33.598 1.00 94.56 107 SER A N 1
ATOM 857 C CA . SER A 1 107 ? -20.280 5.055 33.042 1.00 94.56 107 SER A CA 1
ATOM 858 C C . SER A 1 107 ? -21.376 4.111 32.545 1.00 94.56 107 SER A C 1
ATOM 860 O O . SER A 1 107 ? -22.535 4.260 32.932 1.00 94.56 107 SER A O 1
ATOM 862 N N . LEU A 1 108 ? -21.020 3.088 31.759 1.00 96.06 108 LEU A N 1
ATOM 863 C CA . LEU A 1 108 ? -21.987 2.094 31.289 1.00 96.06 108 LEU A CA 1
ATOM 864 C C . LEU A 1 108 ? -22.613 1.313 32.457 1.00 96.06 108 LEU A C 1
ATOM 866 O O . LEU A 1 108 ? -23.825 1.122 32.498 1.00 96.06 108 LEU A O 1
ATOM 870 N N . SER A 1 109 ? -21.802 0.895 33.431 1.00 95.94 109 SER A N 1
ATOM 871 C CA . SER A 1 109 ? -22.263 0.154 34.608 1.00 95.94 109 SER A CA 1
ATOM 872 C C . SER A 1 109 ? -23.243 0.953 35.457 1.00 95.94 109 SER A C 1
ATOM 874 O O . SER A 1 109 ? -24.132 0.354 36.058 1.00 95.94 109 SER A O 1
ATOM 876 N N . PHE A 1 110 ? -23.073 2.273 35.539 1.00 94.12 110 PHE A N 1
ATOM 877 C CA . PHE A 1 110 ? -23.986 3.146 36.266 1.00 94.12 110 PHE A CA 1
ATOM 878 C C . PHE A 1 110 ? -25.375 3.146 35.615 1.00 94.12 110 PHE A C 1
ATOM 880 O O . PHE A 1 110 ? -26.360 2.835 36.280 1.00 94.12 110 PHE A O 1
ATOM 887 N N . ILE A 1 111 ? -25.439 3.393 34.304 1.00 92.44 111 ILE A N 1
ATOM 888 C CA . ILE A 1 111 ? -26.696 3.409 33.539 1.00 92.44 111 ILE A CA 1
ATOM 889 C C . ILE A 1 111 ? -27.380 2.040 33.589 1.00 92.44 111 ILE A C 1
ATOM 891 O O . ILE A 1 111 ? -28.562 1.935 33.914 1.00 92.44 111 ILE A O 1
ATOM 895 N N . ILE A 1 112 ? -26.629 0.967 33.328 1.00 93.75 112 ILE A N 1
ATOM 896 C CA . ILE A 1 112 ? -27.173 -0.394 33.341 1.00 93.75 112 ILE A CA 1
ATOM 897 C C . ILE A 1 112 ? -27.640 -0.807 34.738 1.00 93.75 112 ILE A C 1
ATOM 899 O O . ILE A 1 112 ? -28.634 -1.518 34.851 1.00 93.75 112 ILE A O 1
ATOM 903 N N . GLY A 1 113 ? -26.980 -0.338 35.799 1.00 93.69 113 GLY A N 1
ATOM 904 C CA . GLY A 1 113 ? -27.410 -0.582 37.175 1.00 93.69 113 GLY A CA 1
ATOM 905 C C . GLY A 1 113 ? -28.788 0.002 37.497 1.00 93.69 113 GLY A C 1
ATOM 906 O O . GLY A 1 113 ? -29.517 -0.591 38.286 1.00 93.69 113 GLY A O 1
ATOM 907 N N . ILE A 1 114 ? -29.162 1.117 36.860 1.00 92.00 114 ILE A N 1
ATOM 908 C CA . ILE A 1 114 ? -30.491 1.727 37.008 1.00 92.00 114 ILE A CA 1
ATOM 909 C C . ILE A 1 114 ? -31.532 0.952 36.189 1.00 92.00 114 ILE A C 1
ATOM 911 O O . ILE A 1 114 ? -32.606 0.627 36.691 1.00 92.00 114 ILE A O 1
ATOM 915 N N . VAL A 1 115 ? -31.211 0.607 34.937 1.00 92.44 115 VAL A N 1
ATOM 916 C CA . VAL A 1 115 ? -32.143 -0.096 34.034 1.00 92.44 115 VAL A CA 1
ATOM 917 C C . VAL A 1 115 ? -32.406 -1.540 34.473 1.00 92.44 115 VAL A C 1
ATOM 919 O O . VAL A 1 115 ? -33.533 -2.027 34.382 1.00 92.44 115 VAL A O 1
ATOM 922 N N . LEU A 1 116 ? -31.377 -2.237 34.957 1.00 94.00 116 LEU A N 1
ATOM 923 C CA . LEU A 1 116 ? -31.438 -3.639 35.377 1.00 94.00 116 LEU A CA 1
ATOM 924 C C . LEU A 1 116 ? -31.526 -3.790 36.902 1.00 94.00 116 LEU A C 1
ATOM 926 O O . LEU A 1 116 ? -30.989 -4.751 37.455 1.00 94.00 116 LEU A O 1
ATOM 930 N N . ASP A 1 117 ? -32.208 -2.863 37.584 1.00 93.62 117 ASP A N 1
ATOM 931 C CA . ASP A 1 117 ? -32.451 -2.965 39.024 1.00 93.62 117 ASP A CA 1
ATOM 932 C C . ASP A 1 117 ? -33.143 -4.311 39.362 1.00 93.62 117 ASP A C 1
ATOM 934 O O . ASP A 1 117 ? -34.247 -4.592 38.863 1.00 93.62 117 ASP A O 1
ATOM 938 N N . PRO A 1 118 ? -32.528 -5.160 40.211 1.00 91.31 118 PRO A N 1
ATOM 939 C CA . PRO A 1 118 ? -33.100 -6.440 40.622 1.00 91.31 118 PRO A CA 1
ATOM 940 C C . PRO A 1 118 ? -34.470 -6.326 41.300 1.00 91.31 118 PRO A C 1
ATOM 942 O O . PRO A 1 118 ? -35.239 -7.287 41.288 1.00 91.31 118 PRO A O 1
ATOM 945 N N . LEU A 1 119 ? -34.781 -5.179 41.913 1.00 93.62 119 LEU A N 1
ATOM 946 C CA . LEU A 1 119 ? -36.059 -4.949 42.589 1.00 93.62 119 LEU A CA 1
ATOM 947 C C . LEU A 1 119 ? -37.188 -4.608 41.609 1.00 93.62 119 LEU A C 1
ATOM 949 O O . LEU A 1 119 ? -38.348 -4.878 41.908 1.00 93.62 119 LEU A O 1
ATOM 953 N N . HIS A 1 120 ? -36.849 -4.098 40.421 1.00 91.12 120 HIS A N 1
ATOM 954 C CA . HIS A 1 120 ? -37.800 -3.588 39.428 1.00 91.12 120 HIS A CA 1
ATOM 955 C C . HIS A 1 120 ? -37.676 -4.314 38.074 1.00 91.12 120 HIS A C 1
ATOM 957 O O . HIS A 1 120 ? -37.966 -3.766 37.009 1.00 91.12 120 HIS A O 1
ATOM 963 N N . THR A 1 121 ? -37.237 -5.579 38.070 1.00 88.19 121 THR A N 1
ATOM 964 C CA . THR A 1 121 ? -36.948 -6.329 36.829 1.00 88.19 121 THR A CA 1
ATOM 965 C C . THR A 1 121 ? -38.194 -6.627 35.982 1.00 88.19 121 THR A C 1
ATO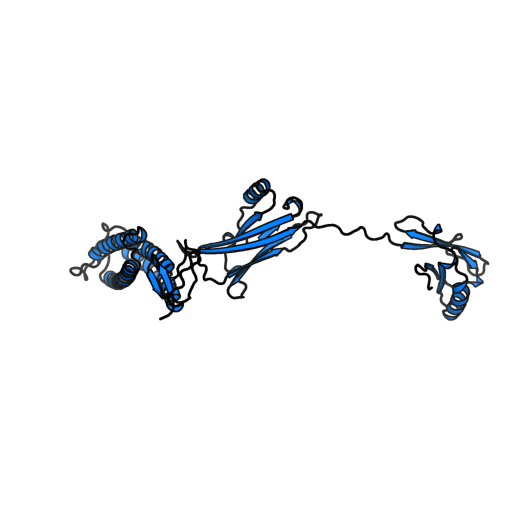M 967 O O . THR A 1 121 ? -38.093 -6.766 34.765 1.00 88.19 121 THR A O 1
ATOM 970 N N . ASN A 1 122 ? -39.375 -6.716 36.603 1.00 91.56 122 ASN A N 1
ATOM 971 C CA . ASN A 1 122 ? -40.644 -6.990 35.912 1.00 91.56 122 ASN A CA 1
ATOM 972 C C . ASN A 1 122 ? -41.460 -5.725 35.604 1.00 91.56 122 ASN A C 1
ATOM 974 O O . ASN A 1 122 ? -42.590 -5.829 35.130 1.00 91.56 122 ASN A O 1
ATOM 978 N N . GLU A 1 123 ? -40.900 -4.549 35.872 1.00 93.62 123 GLU A N 1
ATOM 979 C CA . GLU A 1 123 ? -41.552 -3.257 35.668 1.00 93.62 123 GLU A CA 1
ATOM 980 C C . GLU A 1 123 ? -40.955 -2.537 34.455 1.00 93.62 123 GLU A C 1
ATOM 982 O O . GLU A 1 123 ? -39.856 -2.868 34.005 1.00 93.62 123 GLU A O 1
ATOM 987 N N . TYR A 1 124 ? -41.679 -1.561 33.915 1.00 92.75 124 TYR A N 1
ATOM 988 C CA . TYR A 1 124 ? -41.144 -0.647 32.906 1.00 92.75 124 TYR A CA 1
ATOM 989 C C . TYR A 1 124 ? -40.190 0.342 33.584 1.00 92.75 124 TYR A C 1
ATOM 991 O O . TYR A 1 124 ? -40.473 0.792 34.693 1.00 92.75 124 TYR A O 1
ATOM 999 N N . THR A 1 125 ? -39.072 0.678 32.941 1.00 92.00 125 THR A N 1
ATOM 1000 C CA . THR A 1 125 ? -38.155 1.719 33.432 1.00 92.00 125 THR A CA 1
ATOM 1001 C C . THR A 1 125 ? -38.132 2.880 32.458 1.00 92.00 125 THR A C 1
ATOM 1003 O O . THR A 1 125 ? -37.761 2.694 31.305 1.00 92.00 125 THR A O 1
ATOM 1006 N N . ASP A 1 126 ? -38.496 4.061 32.946 1.00 91.31 126 ASP A N 1
ATOM 1007 C CA . ASP A 1 126 ? -38.284 5.328 32.250 1.00 91.31 126 ASP A CA 1
ATOM 1008 C C . ASP A 1 126 ? -36.786 5.663 32.258 1.00 91.31 126 ASP A C 1
ATOM 1010 O O . ASP A 1 126 ? -36.136 5.619 33.309 1.00 91.31 126 ASP A O 1
ATOM 1014 N N . ILE A 1 127 ? -36.235 5.937 31.078 1.00 89.62 127 ILE A N 1
ATOM 1015 C CA . ILE A 1 127 ? -34.816 6.240 30.873 1.00 89.62 127 ILE A CA 1
ATOM 1016 C C . ILE A 1 127 ? -34.579 7.652 30.328 1.00 89.62 127 ILE A C 1
ATOM 1018 O O . ILE A 1 127 ? -33.438 7.985 30.011 1.00 89.62 127 ILE A O 1
ATOM 1022 N N . SER A 1 128 ? -35.614 8.493 30.266 1.00 87.75 128 SER A N 1
ATOM 1023 C CA . SER A 1 128 ? -35.554 9.845 29.689 1.00 87.75 128 SER A CA 1
ATOM 1024 C C . SER A 1 128 ? -34.468 10.740 30.310 1.00 87.75 128 SER A C 1
ATOM 1026 O O . SER A 1 128 ? -33.881 11.581 29.629 1.00 87.75 128 SER A O 1
ATOM 1028 N N . GLU A 1 129 ? -34.133 10.529 31.588 1.00 86.75 129 GLU A N 1
ATOM 1029 C CA . GLU A 1 129 ? -33.082 11.273 32.302 1.00 86.75 129 GLU A CA 1
ATOM 1030 C C . GLU A 1 129 ? -31.710 10.566 32.329 1.00 86.75 129 GLU A C 1
ATOM 1032 O O . GLU A 1 129 ? -30.727 11.141 32.801 1.00 86.75 129 GLU A O 1
ATOM 1037 N N . LEU A 1 130 ? -31.603 9.327 31.829 1.00 81.12 130 LEU A N 1
ATOM 1038 C CA . LEU A 1 130 ? -30.387 8.500 31.936 1.00 81.12 130 LEU A CA 1
ATOM 1039 C C . LEU A 1 130 ? -29.356 8.755 30.830 1.00 81.12 130 LEU A C 1
ATOM 1041 O O . LEU A 1 130 ? -28.268 8.171 30.848 1.00 81.12 130 LEU A O 1
ATOM 1045 N N . GLY A 1 131 ? -29.674 9.648 29.893 1.00 76.44 131 GLY A N 1
ATOM 1046 C CA . GLY A 1 131 ? -28.859 9.898 28.713 1.00 76.44 131 GLY A CA 1
ATOM 1047 C C . GLY A 1 131 ? -28.884 8.729 27.726 1.00 76.44 131 GLY A C 1
ATOM 1048 O O . GLY A 1 131 ? -29.640 7.769 27.860 1.00 76.44 131 GLY A O 1
ATOM 1049 N N . ASP A 1 132 ? -28.044 8.814 26.697 1.00 83.69 132 ASP A N 1
ATOM 1050 C CA . ASP A 1 132 ? -28.054 7.841 25.608 1.00 83.69 132 ASP A CA 1
ATOM 1051 C C . ASP A 1 132 ? -27.316 6.539 25.997 1.00 83.69 132 ASP A C 1
ATOM 1053 O O . ASP A 1 132 ? -26.079 6.437 25.977 1.00 83.69 132 ASP A O 1
ATOM 1057 N N . ILE A 1 133 ? -28.106 5.512 26.337 1.00 87.50 133 ILE A N 1
ATOM 1058 C CA . ILE A 1 133 ? -27.638 4.152 26.648 1.00 87.50 133 ILE A CA 1
ATOM 1059 C C . ILE A 1 133 ? -26.797 3.591 25.496 1.00 87.50 133 ILE A C 1
ATOM 1061 O O . ILE A 1 133 ? -25.741 2.988 25.720 1.00 87.50 133 ILE A O 1
ATOM 1065 N N . ARG A 1 134 ? -27.235 3.799 24.252 1.00 90.19 134 ARG A N 1
ATOM 1066 C CA . ARG A 1 134 ? -26.555 3.298 23.057 1.00 90.19 134 ARG A CA 1
ATOM 1067 C C . ARG A 1 134 ? -25.190 3.958 22.906 1.00 90.19 134 ARG A C 1
ATOM 1069 O O . ARG A 1 134 ? -24.204 3.248 22.702 1.00 90.19 134 ARG A O 1
ATOM 1076 N N . SER A 1 135 ? -25.096 5.275 23.080 1.00 90.38 135 SER A N 1
ATOM 1077 C CA . SER A 1 135 ? -23.804 5.981 23.081 1.00 90.38 135 SER A CA 1
ATOM 1078 C C . SER A 1 135 ? -22.845 5.445 24.150 1.00 90.38 135 SER A C 1
ATOM 1080 O O . SER A 1 135 ? -21.654 5.285 23.882 1.00 90.38 135 SER A O 1
ATOM 1082 N N . SER A 1 136 ? -23.358 5.069 25.322 1.00 92.44 136 SER A N 1
ATOM 1083 C CA . SER A 1 136 ? -22.544 4.496 26.402 1.00 92.44 136 SER A CA 1
ATOM 1084 C C . SER A 1 136 ? -21.982 3.111 26.044 1.00 92.44 136 SER A C 1
ATOM 1086 O O . SER A 1 136 ? -20.807 2.831 26.292 1.00 92.44 136 SER A O 1
ATOM 1088 N N . PHE A 1 137 ? -22.772 2.253 25.385 1.00 93.88 137 PHE A N 1
ATOM 1089 C CA . PHE A 1 137 ? -22.273 0.985 24.833 1.00 93.88 137 PHE A CA 1
ATOM 1090 C C . PHE A 1 137 ? -21.233 1.198 23.729 1.00 93.88 137 PHE A C 1
ATOM 1092 O O . PHE A 1 137 ? -20.215 0.503 23.704 1.00 93.88 137 PHE A O 1
ATOM 1099 N N . VAL A 1 138 ? -21.472 2.151 22.822 1.00 93.00 138 VAL A N 1
ATOM 1100 C CA . VAL A 1 138 ? -20.532 2.484 21.741 1.00 93.00 138 VAL A CA 1
ATOM 1101 C C . VAL A 1 138 ? -19.192 2.929 22.325 1.00 93.00 138 VAL A C 1
ATOM 1103 O O . VAL A 1 138 ? -18.158 2.381 21.943 1.00 93.00 138 VAL A O 1
ATOM 1106 N N . GLN A 1 139 ? -19.206 3.843 23.299 1.00 93.94 139 GLN A N 1
ATOM 1107 C CA . GLN A 1 139 ? -17.997 4.348 23.951 1.00 93.94 139 GLN A CA 1
ATOM 1108 C C . GLN A 1 139 ? -17.245 3.258 24.726 1.00 93.94 139 GLN A C 1
ATOM 1110 O O . GLN A 1 139 ? -16.013 3.216 24.694 1.00 93.94 139 GLN A O 1
ATOM 1115 N N . TYR A 1 140 ? -17.955 2.344 25.393 1.00 95.06 140 TYR A N 1
ATOM 1116 C CA . TYR A 1 140 ? -17.327 1.197 26.048 1.00 95.06 140 TYR A CA 1
ATOM 1117 C C . TYR A 1 140 ? -16.632 0.269 25.034 1.00 95.06 140 TYR A C 1
ATOM 1119 O O . TYR A 1 140 ? -15.469 -0.085 25.226 1.00 95.06 140 TYR A O 1
ATOM 1127 N N . HIS A 1 141 ? -17.295 -0.093 23.930 1.00 92.69 141 HIS A N 1
ATOM 1128 C CA . HIS A 1 141 ? -16.743 -1.020 22.931 1.00 92.69 141 HIS A CA 1
ATOM 1129 C C . HIS A 1 141 ? -15.594 -0.421 22.115 1.00 92.69 141 HIS A C 1
ATOM 1131 O O . HIS A 1 141 ? -14.536 -1.036 22.027 1.00 92.69 141 HIS A O 1
ATOM 1137 N N . GLN A 1 142 ? -15.790 0.784 21.582 1.00 91.94 142 GLN A N 1
ATOM 1138 C CA . GLN A 1 142 ? -14.892 1.908 21.807 1.00 91.94 142 GLN A CA 1
ATOM 1139 C C . GLN A 1 142 ? -13.482 1.649 22.363 1.00 91.94 142 GLN A C 1
ATOM 1141 O O . GLN A 1 142 ? -12.530 1.218 21.709 1.00 91.94 142 GLN A O 1
ATOM 1146 N N . MET A 1 143 ? -13.389 1.953 23.656 1.00 94.44 143 MET A N 1
ATOM 1147 C CA . MET A 1 143 ? -12.183 1.841 24.461 1.00 94.44 143 MET A CA 1
ATOM 1148 C C . MET A 1 143 ? -11.740 0.385 24.666 1.00 94.44 143 MET A C 1
ATOM 1150 O O . MET A 1 143 ? -10.543 0.128 24.788 1.00 94.44 143 MET A O 1
ATOM 1154 N N . LEU A 1 144 ? -12.673 -0.577 24.683 1.00 92.00 144 LEU A N 1
ATOM 1155 C CA . LEU A 1 144 ? -12.360 -2.008 24.760 1.00 92.00 144 LEU A CA 1
ATOM 1156 C C . LEU A 1 144 ? -11.512 -2.455 23.562 1.00 92.00 144 LEU A C 1
ATOM 1158 O O . LEU A 1 144 ? -10.533 -3.176 23.757 1.00 92.00 144 LEU A O 1
ATOM 1162 N N . ALA A 1 145 ? -11.851 -2.011 22.348 1.00 89.12 145 ALA A N 1
ATOM 1163 C CA . ALA A 1 145 ? -11.091 -2.313 21.140 1.00 89.12 145 ALA A CA 1
ATOM 1164 C C . ALA A 1 145 ? -9.673 -1.729 21.219 1.00 89.12 145 ALA A C 1
ATOM 1166 O O . ALA A 1 145 ? -8.706 -2.469 21.057 1.00 89.12 145 ALA A O 1
ATOM 1167 N N . LEU A 1 146 ? -9.534 -0.450 21.588 1.00 90.00 146 LEU A N 1
ATOM 1168 C CA . LEU A 1 146 ? -8.229 0.209 21.747 1.00 90.00 146 LEU A CA 1
ATOM 1169 C C . LEU A 1 146 ? -7.336 -0.483 22.789 1.00 90.00 146 LEU A C 1
ATOM 1171 O O . LEU A 1 146 ? -6.153 -0.736 22.543 1.00 90.00 146 LEU A O 1
ATOM 1175 N N . LEU A 1 147 ? -7.895 -0.836 23.953 1.00 91.62 147 LEU A N 1
ATOM 1176 C CA . LEU A 1 147 ? -7.167 -1.592 24.973 1.00 91.62 147 LEU A CA 1
ATOM 1177 C C . LEU A 1 147 ? -6.790 -2.990 24.464 1.00 91.62 147 LEU A C 1
ATOM 1179 O O . LEU A 1 147 ? -5.670 -3.451 24.700 1.00 91.62 147 LEU A O 1
ATOM 1183 N N . GLY A 1 148 ? -7.703 -3.654 23.752 1.00 87.94 148 GLY A N 1
ATOM 1184 C CA . GLY A 1 148 ? -7.479 -4.953 23.124 1.00 87.94 148 GLY A CA 1
ATOM 1185 C C . GLY A 1 148 ? -6.325 -4.928 22.122 1.00 87.94 148 GLY A C 1
ATOM 1186 O O . GLY A 1 148 ? -5.434 -5.773 22.199 1.00 87.94 148 GLY A O 1
ATOM 1187 N N . GLU A 1 149 ? -6.282 -3.927 21.244 1.00 85.44 149 GLU A N 1
ATOM 1188 C CA . GLU A 1 149 ? -5.195 -3.713 20.284 1.00 85.44 149 GLU A CA 1
ATOM 1189 C C . GLU A 1 149 ? -3.858 -3.455 20.984 1.00 85.44 149 GLU A C 1
ATOM 1191 O O . GLU A 1 149 ? -2.834 -4.045 20.631 1.00 85.44 149 GLU A O 1
ATOM 1196 N N . GLN A 1 150 ? -3.845 -2.622 22.027 1.00 86.19 150 GLN A N 1
ATOM 1197 C CA . GLN A 1 150 ? -2.627 -2.364 22.788 1.00 86.19 150 GLN A CA 1
ATOM 1198 C C . GLN A 1 150 ? -2.106 -3.629 23.488 1.00 86.19 150 GLN A C 1
ATOM 1200 O O . GLN A 1 150 ? -0.905 -3.910 23.450 1.00 86.19 150 GLN A O 1
ATOM 1205 N N . LEU A 1 151 ? -2.990 -4.419 24.100 1.00 85.19 151 LEU A N 1
ATOM 1206 C CA . LEU A 1 151 ? -2.638 -5.714 24.688 1.00 85.19 151 LEU A CA 1
ATOM 1207 C C . LEU A 1 151 ? -2.110 -6.685 23.635 1.00 85.19 151 LEU A C 1
ATOM 1209 O O . LEU A 1 151 ? -1.084 -7.331 23.848 1.00 85.19 151 LEU A O 1
ATOM 1213 N N . PHE A 1 152 ? -2.756 -6.737 22.475 1.00 80.62 152 PHE A N 1
ATOM 1214 C CA . PHE A 1 152 ? -2.313 -7.550 21.356 1.00 80.62 152 PHE A CA 1
ATOM 1215 C C . PHE A 1 152 ? -0.918 -7.146 20.868 1.00 80.62 152 PHE A C 1
ATOM 1217 O O . PHE A 1 152 ? -0.071 -8.002 20.601 1.00 80.62 152 PHE A O 1
ATOM 1224 N N . ARG A 1 153 ? -0.621 -5.845 20.817 1.00 77.94 153 ARG A N 1
ATOM 1225 C CA . ARG A 1 153 ? 0.724 -5.353 20.502 1.00 77.94 153 ARG A CA 1
ATOM 1226 C C . ARG A 1 153 ? 1.759 -5.809 21.525 1.00 77.94 153 ARG A C 1
ATOM 1228 O O . ARG A 1 153 ? 2.862 -6.172 21.127 1.00 77.94 153 ARG A O 1
ATOM 1235 N N . TYR A 1 154 ? 1.424 -5.851 22.816 1.00 77.75 154 TYR A N 1
ATOM 1236 C CA . TYR A 1 154 ? 2.317 -6.429 23.826 1.00 77.75 154 TYR A CA 1
ATOM 1237 C C . TYR A 1 154 ? 2.506 -7.939 23.631 1.00 77.75 154 TYR A C 1
ATOM 1239 O O . TYR A 1 154 ? 3.645 -8.400 23.627 1.00 77.75 154 TYR A O 1
ATOM 1247 N N . GLU A 1 155 ? 1.432 -8.698 23.386 1.00 76.81 155 GLU A N 1
ATOM 1248 C CA . GLU A 1 155 ? 1.483 -10.147 23.109 1.00 76.81 155 GLU A CA 1
ATOM 1249 C C . GLU A 1 155 ? 2.388 -10.469 21.899 1.00 76.81 155 GLU A C 1
ATOM 1251 O O . GLU A 1 155 ? 3.156 -11.440 21.873 1.00 76.81 155 GLU A O 1
ATOM 1256 N N . THR A 1 156 ? 2.320 -9.626 20.872 1.00 72.44 156 THR A N 1
ATOM 1257 C CA . THR A 1 156 ? 3.005 -9.819 19.589 1.00 72.44 156 THR A CA 1
ATOM 1258 C C . THR A 1 156 ? 4.344 -9.090 19.495 1.00 72.44 156 THR A C 1
ATOM 1260 O O . THR A 1 156 ? 5.149 -9.423 18.627 1.00 72.44 156 THR A O 1
ATOM 1263 N N . GLY A 1 157 ? 4.656 -8.170 20.407 1.00 70.00 157 GLY A N 1
ATOM 1264 C CA . GLY A 1 157 ? 5.846 -7.321 20.328 1.00 70.00 157 GLY A CA 1
ATOM 1265 C C . GLY A 1 157 ? 5.792 -6.293 19.190 1.00 70.00 157 GLY A C 1
ATOM 1266 O O . GLY A 1 157 ? 6.839 -5.845 18.733 1.00 70.00 157 GLY A O 1
ATOM 1267 N N . MET A 1 158 ? 4.600 -5.947 18.695 1.00 72.06 158 MET A N 1
ATOM 1268 C CA . MET A 1 158 ? 4.422 -4.930 17.654 1.00 72.06 158 MET A CA 1
ATOM 1269 C C . MET A 1 158 ? 4.731 -3.524 18.186 1.00 72.06 158 MET A C 1
ATOM 1271 O O . MET A 1 158 ? 4.139 -3.050 19.164 1.00 72.06 158 MET A O 1
ATOM 1275 N N . LEU A 1 159 ? 5.637 -2.827 17.501 1.00 68.56 159 LEU A N 1
ATOM 1276 C CA . LEU A 1 159 ? 6.023 -1.453 17.812 1.00 68.56 159 LEU A CA 1
ATOM 1277 C C . LEU A 1 159 ? 5.174 -0.473 17.002 1.00 68.56 159 LEU A C 1
ATOM 1279 O O . LEU A 1 159 ? 5.013 -0.636 15.799 1.00 68.56 159 LEU A O 1
ATOM 1283 N N . GLY A 1 160 ? 4.624 0.539 17.677 1.00 74.44 160 GLY A N 1
ATOM 1284 C CA . GLY A 1 160 ? 3.941 1.660 17.025 1.00 74.44 160 GLY A CA 1
ATOM 1285 C C . GLY A 1 160 ? 2.784 1.299 16.089 1.00 74.44 160 GLY A C 1
ATOM 1286 O O . GLY A 1 160 ? 2.507 2.100 15.215 1.00 74.44 160 GLY A O 1
ATOM 1287 N N . GLY A 1 161 ? 2.152 0.125 16.231 1.00 77.25 161 GLY A N 1
ATOM 1288 C CA . GLY A 1 161 ? 1.029 -0.304 15.382 1.00 77.25 161 GLY A CA 1
ATOM 1289 C C . GLY A 1 161 ? 1.402 -1.091 14.122 1.00 77.25 161 GLY A C 1
ATOM 1290 O O . GLY A 1 161 ? 0.538 -1.746 13.544 1.00 77.25 161 GLY A O 1
ATOM 1291 N N . LEU A 1 162 ? 2.682 -1.098 13.733 1.00 81.56 162 LEU A N 1
ATOM 1292 C CA . LEU A 1 162 ? 3.150 -1.790 12.533 1.00 81.56 162 LEU A CA 1
ATOM 1293 C C . LEU A 1 162 ? 3.078 -3.312 12.698 1.00 81.56 162 LEU A C 1
ATOM 1295 O O . LEU A 1 162 ? 3.810 -3.902 13.504 1.00 81.56 162 LEU A O 1
ATOM 1299 N N . ASP A 1 163 ? 2.246 -3.962 11.888 1.00 81.19 163 ASP A N 1
ATOM 1300 C CA . ASP A 1 163 ? 2.162 -5.416 11.825 1.00 81.19 163 ASP A CA 1
ATOM 1301 C C . ASP A 1 163 ? 3.202 -5.999 10.865 1.00 81.19 163 ASP A C 1
ATOM 1303 O O . ASP A 1 163 ? 2.959 -6.230 9.680 1.00 81.19 163 ASP A O 1
ATOM 1307 N N . TYR A 1 164 ? 4.389 -6.272 11.401 1.00 75.19 164 TYR A N 1
ATOM 1308 C CA . TYR A 1 164 ? 5.490 -6.867 10.644 1.00 75.19 164 TYR A CA 1
ATOM 1309 C C . TYR A 1 164 ? 5.297 -8.360 10.330 1.00 75.19 164 TYR A C 1
ATOM 1311 O O . TYR A 1 164 ? 6.103 -8.935 9.598 1.00 75.19 164 TYR A O 1
ATOM 1319 N N . ARG A 1 165 ? 4.272 -9.016 10.893 1.00 72.88 165 ARG A N 1
ATOM 1320 C CA . ARG A 1 165 ? 4.071 -10.469 10.754 1.00 72.88 165 ARG A CA 1
ATOM 1321 C C . ARG A 1 165 ? 3.383 -10.839 9.447 1.00 72.88 165 ARG A C 1
ATOM 1323 O O . ARG A 1 165 ? 3.507 -11.978 9.000 1.00 72.88 165 ARG A O 1
ATOM 1330 N N . VAL A 1 166 ? 2.655 -9.900 8.842 1.00 73.00 166 VAL A N 1
ATOM 1331 C CA . VAL A 1 166 ? 1.991 -10.128 7.559 1.00 73.00 166 VAL A CA 1
ATOM 1332 C C . VAL A 1 166 ? 3.056 -10.273 6.472 1.00 73.00 166 VAL A C 1
ATOM 1334 O O . VAL A 1 166 ? 3.845 -9.358 6.214 1.00 73.00 166 VAL A O 1
ATOM 1337 N N . LYS A 1 167 ? 3.084 -11.441 5.823 1.00 80.56 167 LYS A N 1
ATOM 1338 C CA . LYS A 1 167 ? 3.987 -11.735 4.707 1.00 80.56 167 LYS A CA 1
ATOM 1339 C C . LYS A 1 167 ? 3.459 -11.093 3.432 1.00 80.56 167 LYS A C 1
ATOM 1341 O O . LYS A 1 167 ? 2.800 -11.723 2.608 1.00 80.56 167 LYS A O 1
ATOM 1346 N N . LEU A 1 168 ? 3.757 -9.809 3.308 1.00 89.75 168 LEU A N 1
ATOM 1347 C CA . LEU A 1 168 ? 3.404 -8.987 2.166 1.00 89.75 168 LEU A CA 1
ATOM 1348 C C . LEU A 1 168 ? 4.675 -8.460 1.500 1.00 89.75 168 LEU A C 1
ATOM 1350 O O . LEU A 1 168 ? 5.575 -7.952 2.178 1.00 89.75 168 LEU A O 1
ATOM 1354 N N . ALA A 1 169 ? 4.732 -8.577 0.178 1.00 92.12 169 ALA A N 1
ATOM 1355 C CA . ALA A 1 169 ? 5.755 -7.979 -0.665 1.00 92.12 169 ALA A CA 1
ATOM 1356 C C . ALA A 1 169 ? 5.117 -6.937 -1.586 1.00 92.12 169 ALA A C 1
ATOM 1358 O O . ALA A 1 169 ? 4.002 -7.131 -2.065 1.00 92.12 169 ALA A O 1
ATOM 1359 N N . ILE A 1 170 ? 5.843 -5.852 -1.836 1.00 95.88 170 ILE A N 1
ATOM 1360 C CA . ILE A 1 170 ? 5.505 -4.858 -2.850 1.00 95.88 170 ILE A CA 1
ATOM 1361 C C . ILE A 1 170 ? 6.580 -4.897 -3.934 1.00 95.88 170 ILE A C 1
ATOM 1363 O O . ILE A 1 170 ? 7.773 -4.902 -3.632 1.00 95.88 170 ILE A O 1
ATOM 1367 N N . THR A 1 171 ? 6.157 -4.952 -5.190 1.00 95.88 171 THR A N 1
ATOM 1368 C CA . THR A 1 171 ? 7.031 -4.886 -6.364 1.00 95.88 171 THR A CA 1
ATOM 1369 C C . THR A 1 171 ? 6.609 -3.706 -7.218 1.00 95.88 171 THR A C 1
ATOM 1371 O O . THR A 1 171 ? 5.417 -3.486 -7.412 1.00 95.88 171 THR A O 1
ATOM 1374 N N . VAL A 1 172 ? 7.578 -2.955 -7.737 1.00 97.81 172 VAL A N 1
ATOM 1375 C CA . VAL A 1 172 ? 7.323 -1.857 -8.670 1.00 97.81 172 VAL A CA 1
ATOM 1376 C C . VAL A 1 172 ? 7.838 -2.248 -10.048 1.00 97.81 172 VAL A C 1
ATOM 1378 O O . VAL A 1 172 ? 8.998 -2.627 -10.197 1.00 97.81 172 VAL A O 1
ATOM 1381 N N . THR A 1 173 ? 6.982 -2.146 -11.061 1.00 97.75 173 THR A N 1
ATOM 1382 C CA . THR A 1 173 ? 7.329 -2.434 -12.461 1.00 97.75 173 THR A CA 1
ATOM 1383 C C . THR A 1 173 ? 7.100 -1.215 -13.337 1.00 97.75 173 THR A C 1
ATOM 1385 O O . THR A 1 173 ? 6.148 -0.474 -13.106 1.00 97.75 173 THR A O 1
ATOM 1388 N N . ALA A 1 174 ? 7.917 -1.043 -14.374 1.00 97.94 174 ALA A N 1
ATOM 1389 C CA . ALA A 1 174 ? 7.759 0.011 -15.371 1.00 97.94 174 ALA A CA 1
ATOM 1390 C C . ALA A 1 174 ? 7.412 -0.579 -16.741 1.00 97.94 174 ALA A C 1
ATOM 1392 O O . ALA A 1 174 ? 8.008 -1.569 -17.159 1.00 97.94 174 ALA A O 1
ATOM 1393 N N . THR A 1 175 ? 6.500 0.063 -17.473 1.00 98.19 175 THR A N 1
ATOM 1394 C CA . THR A 1 175 ? 6.204 -0.315 -18.873 1.00 98.19 175 THR A CA 1
ATOM 1395 C C . THR A 1 175 ? 7.369 -0.053 -19.834 1.00 98.19 175 THR A C 1
ATOM 1397 O O . THR A 1 175 ? 7.449 -0.681 -20.885 1.00 98.19 175 THR A O 1
ATOM 1400 N N . LYS A 1 176 ? 8.258 0.887 -19.490 1.00 95.69 176 LYS A N 1
ATOM 1401 C CA . LYS A 1 176 ? 9.472 1.242 -20.236 1.00 95.69 176 LYS A CA 1
ATOM 1402 C C . LYS A 1 176 ? 10.611 1.530 -19.261 1.00 95.69 176 LYS A C 1
ATOM 1404 O O . LYS A 1 176 ? 10.421 2.297 -18.315 1.00 95.69 176 LYS A O 1
ATOM 1409 N N . ASN A 1 177 ? 11.765 0.917 -19.503 1.00 93.88 177 ASN A N 1
ATOM 1410 C CA . ASN A 1 177 ? 13.031 1.189 -18.826 1.00 93.88 177 ASN A CA 1
ATOM 1411 C C . ASN A 1 177 ? 14.175 0.755 -19.772 1.00 93.88 177 ASN A C 1
ATOM 1413 O O . ASN A 1 177 ? 14.230 -0.435 -20.092 1.00 93.88 177 ASN A O 1
ATOM 1417 N N . PRO A 1 178 ? 15.045 1.662 -20.257 1.00 95.06 178 PRO A N 1
ATOM 1418 C CA . PRO A 1 178 ? 15.141 3.087 -19.917 1.00 95.06 178 PRO A CA 1
ATOM 1419 C C . PRO A 1 178 ? 13.960 3.932 -20.432 1.00 95.06 178 PRO A C 1
ATOM 1421 O O . PRO A 1 178 ? 13.139 3.464 -21.224 1.00 95.06 178 PRO A O 1
ATOM 1424 N N . LEU A 1 179 ? 13.845 5.173 -19.949 1.00 96.75 179 LEU A N 1
ATOM 1425 C CA . LEU A 1 179 ? 12.835 6.133 -20.398 1.00 96.75 179 LEU A CA 1
ATOM 1426 C C . LEU A 1 179 ? 13.209 6.713 -21.773 1.00 96.75 179 LEU A C 1
ATOM 1428 O O . LEU A 1 179 ? 14.314 7.250 -21.907 1.00 96.75 179 LEU A O 1
ATOM 1432 N N . PRO A 1 180 ? 12.312 6.642 -22.776 1.00 94.38 180 PRO A N 1
ATOM 1433 C CA . PRO A 1 180 ? 12.593 7.130 -24.124 1.00 94.38 180 PRO A CA 1
ATOM 1434 C C . PRO A 1 180 ? 12.862 8.637 -24.193 1.00 94.38 180 PRO A C 1
ATOM 1436 O O . PRO A 1 180 ? 12.171 9.430 -23.549 1.00 94.38 180 PRO A O 1
ATOM 1439 N N . LEU A 1 181 ? 13.791 9.054 -25.060 1.00 92.62 181 LEU A N 1
ATOM 1440 C CA . LEU A 1 181 ? 14.098 10.483 -25.268 1.00 92.62 181 LEU A CA 1
ATOM 1441 C C . LEU A 1 181 ? 12.981 11.270 -25.972 1.00 92.62 181 LEU A C 1
ATOM 1443 O O . LEU A 1 181 ? 12.977 12.495 -25.945 1.00 92.62 181 LEU A O 1
ATOM 1447 N N . ASN A 1 182 ? 12.029 10.585 -26.604 1.00 91.38 182 ASN A N 1
ATOM 1448 C CA . ASN A 1 182 ? 10.903 11.212 -27.302 1.00 91.38 182 ASN A CA 1
ATOM 1449 C C . ASN A 1 182 ? 9.775 11.687 -26.362 1.00 91.38 182 ASN A C 1
ATOM 1451 O O . ASN A 1 182 ? 8.705 12.061 -26.841 1.00 91.38 182 ASN A O 1
ATOM 1455 N N . GLY A 1 183 ? 9.987 11.635 -25.042 1.00 89.31 183 GLY A N 1
ATOM 1456 C CA . GLY A 1 183 ? 9.034 12.100 -24.033 1.00 89.31 183 GLY A CA 1
ATOM 1457 C C . GLY A 1 183 ? 7.840 11.170 -23.804 1.00 89.31 183 GLY A C 1
ATOM 1458 O O . GLY A 1 183 ? 6.969 11.493 -22.999 1.00 89.31 183 GLY A O 1
ATOM 1459 N N . ILE A 1 184 ? 7.776 10.007 -24.468 1.00 94.00 184 ILE A N 1
ATOM 1460 C CA . ILE A 1 184 ? 6.698 9.042 -24.228 1.00 94.00 184 ILE A CA 1
ATOM 1461 C C . ILE A 1 184 ? 6.784 8.549 -22.774 1.00 94.00 184 ILE A C 1
ATOM 1463 O O . ILE A 1 184 ? 7.804 7.965 -22.390 1.00 94.00 184 ILE A O 1
ATOM 1467 N N . PRO A 1 185 ? 5.712 8.695 -21.974 1.00 97.06 185 PRO A N 1
ATOM 1468 C CA . PRO A 1 185 ? 5.746 8.299 -20.577 1.00 97.06 185 PRO A CA 1
ATOM 1469 C C . PRO A 1 185 ? 5.825 6.775 -20.407 1.00 97.06 185 PRO A C 1
ATOM 1471 O O . PRO A 1 185 ? 5.389 5.980 -21.254 1.00 97.06 185 PRO A O 1
ATOM 1474 N N . SER A 1 186 ? 6.366 6.370 -19.266 1.00 97.38 186 SER A N 1
ATOM 1475 C CA . SER A 1 186 ? 6.316 5.031 -18.699 1.00 97.38 186 SER A CA 1
ATOM 1476 C C . SER A 1 186 ? 5.323 5.021 -17.543 1.00 97.38 186 SER A C 1
ATOM 1478 O O . SER A 1 186 ? 5.359 5.883 -16.669 1.00 97.38 186 SER A O 1
ATOM 1480 N N . THR A 1 187 ? 4.432 4.035 -17.520 1.00 98.19 187 THR A N 1
ATOM 1481 C CA . THR A 1 187 ? 3.600 3.768 -16.346 1.00 98.19 187 THR A CA 1
ATOM 1482 C C . THR A 1 187 ? 4.377 2.894 -15.373 1.00 98.19 187 THR A C 1
ATOM 1484 O O . THR A 1 187 ? 4.789 1.784 -15.724 1.00 98.19 187 THR A O 1
ATOM 1487 N N . LEU A 1 188 ? 4.553 3.384 -14.151 1.00 98.31 188 LEU A N 1
ATOM 1488 C CA . LEU A 1 188 ? 4.975 2.602 -12.998 1.00 98.31 188 LEU A CA 1
ATOM 1489 C C . LEU A 1 188 ? 3.741 1.992 -12.347 1.00 98.31 188 LEU A C 1
ATOM 1491 O O . LEU A 1 188 ? 2.717 2.656 -12.212 1.00 98.31 188 LEU A O 1
ATOM 1495 N N . SER A 1 189 ? 3.826 0.722 -11.971 1.00 98.12 189 SER A N 1
ATOM 1496 C CA . SER A 1 189 ? 2.746 -0.019 -11.315 1.00 98.12 189 SER A CA 1
ATOM 1497 C C . SER A 1 189 ? 3.278 -0.692 -10.061 1.00 98.12 189 SER A C 1
ATOM 1499 O O . SER A 1 189 ? 4.278 -1.409 -10.127 1.00 98.12 189 SER A O 1
ATOM 1501 N N . ALA A 1 190 ? 2.613 -0.457 -8.934 1.00 97.94 190 ALA A N 1
ATOM 1502 C CA . ALA A 1 190 ? 2.847 -1.178 -7.694 1.00 97.94 190 ALA A CA 1
ATOM 1503 C C . ALA A 1 190 ? 1.989 -2.449 -7.667 1.00 97.94 190 ALA A C 1
ATOM 1505 O O . ALA A 1 190 ? 0.785 -2.400 -7.914 1.00 97.94 190 ALA A O 1
ATOM 1506 N N . SER A 1 191 ? 2.610 -3.581 -7.345 1.00 96.81 191 SER A N 1
ATOM 1507 C CA . SER A 1 191 ? 1.940 -4.863 -7.148 1.00 96.81 191 SER A CA 1
ATOM 1508 C C . SER A 1 191 ? 2.216 -5.388 -5.750 1.00 96.81 191 SER A C 1
ATOM 1510 O O . SER A 1 191 ? 3.363 -5.440 -5.304 1.00 96.81 191 SER A O 1
ATOM 1512 N N . ILE A 1 192 ? 1.147 -5.774 -5.067 1.00 97.12 192 ILE A N 1
ATOM 1513 C CA . ILE A 1 192 ? 1.163 -6.375 -3.747 1.00 97.12 192 ILE A CA 1
ATOM 1514 C C . ILE A 1 192 ? 0.967 -7.878 -3.894 1.00 97.12 192 ILE A C 1
ATOM 1516 O O . ILE A 1 192 ? -0.020 -8.338 -4.465 1.00 97.12 192 ILE A O 1
ATOM 1520 N N . VAL A 1 193 ? 1.892 -8.641 -3.323 1.00 93.12 193 VAL A N 1
ATOM 1521 C CA . VAL A 1 193 ? 1.812 -10.097 -3.235 1.00 93.12 193 VAL A CA 1
ATOM 1522 C C . VAL A 1 193 ? 1.704 -10.480 -1.765 1.00 93.12 193 VAL A C 1
ATOM 1524 O O . VAL A 1 193 ? 2.592 -10.158 -0.969 1.00 93.12 193 VAL A O 1
ATOM 1527 N N . ARG A 1 194 ? 0.626 -11.174 -1.396 1.00 87.94 194 ARG A N 1
ATOM 1528 C CA . ARG A 1 194 ? 0.403 -11.713 -0.050 1.00 87.94 194 ARG A CA 1
ATOM 1529 C C . ARG A 1 194 ? 0.474 -13.233 -0.112 1.00 87.94 194 ARG A C 1
ATOM 1531 O O . ARG A 1 194 ? -0.246 -13.851 -0.886 1.00 87.94 194 ARG A O 1
ATOM 1538 N N . ASP A 1 195 ? 1.380 -13.827 0.664 1.00 85.00 195 ASP A N 1
ATOM 1539 C CA . ASP A 1 195 ? 1.585 -15.287 0.700 1.00 85.00 195 ASP A CA 1
ATOM 1540 C C . ASP A 1 195 ? 1.773 -15.936 -0.692 1.00 85.00 195 ASP A C 1
ATOM 1542 O O . ASP A 1 195 ? 1.370 -17.070 -0.937 1.00 85.00 195 ASP A O 1
ATOM 1546 N N . GLY A 1 196 ? 2.407 -15.209 -1.619 1.00 85.25 196 GLY A N 1
ATOM 1547 C CA . GLY A 1 196 ? 2.658 -15.669 -2.990 1.00 85.25 196 GLY A CA 1
ATOM 1548 C C . GLY A 1 196 ? 1.500 -15.458 -3.973 1.00 85.25 196 GLY A C 1
ATOM 1549 O O . GLY A 1 196 ? 1.641 -15.819 -5.138 1.00 85.25 196 GLY A O 1
ATOM 1550 N N . VAL A 1 197 ? 0.390 -14.855 -3.540 1.00 90.38 197 VAL A N 1
ATOM 1551 C CA . VAL A 1 197 ? -0.781 -14.556 -4.374 1.00 90.38 197 VAL A CA 1
ATOM 1552 C C . VAL A 1 197 ? -0.897 -13.048 -4.604 1.00 90.38 197 VAL A C 1
ATOM 1554 O O . VAL A 1 197 ? -0.658 -12.252 -3.696 1.00 90.38 197 VAL A O 1
ATOM 1557 N N . GLU A 1 198 ? -1.239 -12.656 -5.830 1.00 94.81 198 GLU A N 1
ATOM 1558 C CA . GLU A 1 198 ? -1.542 -11.267 -6.192 1.00 94.81 198 GLU A CA 1
ATOM 1559 C C . GLU A 1 198 ? -2.729 -10.763 -5.355 1.00 94.81 198 GLU A C 1
ATOM 1561 O O . GLU A 1 198 ? -3.770 -11.414 -5.302 1.00 94.81 198 GLU A O 1
ATOM 1566 N N . ALA A 1 199 ? -2.541 -9.640 -4.663 1.00 95.31 199 ALA A N 1
ATOM 1567 C CA . ALA A 1 199 ? -3.514 -9.082 -3.726 1.00 95.31 199 ALA A CA 1
ATOM 1568 C C . ALA A 1 199 ? -3.675 -7.560 -3.876 1.00 95.31 199 ALA A C 1
ATOM 1570 O O . ALA A 1 199 ? -4.291 -6.914 -3.029 1.00 95.31 199 ALA A O 1
ATOM 1571 N N . THR A 1 200 ? -3.135 -6.943 -4.933 1.00 96.12 200 THR A N 1
ATOM 1572 C CA . THR A 1 200 ? -3.210 -5.481 -5.121 1.00 96.12 200 THR A CA 1
ATOM 1573 C C . THR A 1 200 ? -4.657 -5.019 -5.237 1.00 96.12 200 THR A C 1
ATOM 1575 O O . THR A 1 200 ? -4.988 -3.917 -4.801 1.00 96.12 200 THR A O 1
ATOM 1578 N N . GLY A 1 201 ? -5.536 -5.847 -5.809 1.00 94.81 201 GLY A N 1
ATOM 1579 C CA . GLY A 1 201 ? -6.965 -5.559 -5.936 1.00 94.81 201 GLY A CA 1
ATOM 1580 C C . GLY A 1 201 ? -7.691 -5.355 -4.601 1.00 94.81 201 GLY A C 1
ATOM 1581 O O . GLY A 1 201 ? -8.669 -4.617 -4.570 1.00 94.81 201 GLY A O 1
ATOM 1582 N N . GLU A 1 202 ? -7.192 -5.935 -3.506 1.00 94.31 202 GLU A N 1
ATOM 1583 C CA . GLU A 1 202 ? -7.826 -5.868 -2.179 1.00 94.31 202 GLU A CA 1
ATOM 1584 C C . GLU A 1 202 ? -7.658 -4.512 -1.482 1.00 94.31 202 GLU A C 1
ATOM 1586 O O . GLU A 1 202 ? -8.370 -4.216 -0.525 1.00 94.31 202 GLU A O 1
ATOM 1591 N N . TYR A 1 203 ? -6.706 -3.697 -1.936 1.00 95.31 203 TYR A N 1
ATOM 1592 C CA . TYR A 1 203 ? -6.340 -2.446 -1.282 1.00 95.31 203 TYR A CA 1
ATOM 1593 C C . TYR A 1 203 ? -6.830 -1.234 -2.065 1.00 95.31 203 TYR A C 1
ATOM 1595 O O . TYR A 1 203 ? -6.752 -1.201 -3.296 1.00 95.31 203 TYR A O 1
ATOM 1603 N N . ASP A 1 204 ? -7.297 -0.216 -1.352 1.00 96.69 204 ASP A N 1
ATOM 1604 C CA . ASP A 1 204 ? -7.717 1.046 -1.954 1.00 96.69 204 ASP A CA 1
ATOM 1605 C C . ASP A 1 204 ? -6.504 1.809 -2.540 1.00 96.69 204 ASP A C 1
ATOM 1607 O O . ASP A 1 204 ? -5.409 1.738 -1.972 1.00 96.69 204 ASP A O 1
ATOM 1611 N N . PRO A 1 205 ? -6.637 2.536 -3.669 1.00 97.06 205 PRO A N 1
ATOM 1612 C CA . PRO A 1 205 ? -5.552 3.359 -4.210 1.00 97.06 205 PRO A CA 1
ATOM 1613 C C . PRO A 1 205 ? -4.970 4.379 -3.222 1.00 97.06 205 PRO A C 1
ATOM 1615 O O . PRO A 1 205 ? -3.789 4.701 -3.328 1.00 97.06 205 PRO A O 1
ATOM 1618 N N . THR A 1 206 ? -5.752 4.831 -2.234 1.00 96.62 206 THR A N 1
ATOM 1619 C CA . THR A 1 206 ? -5.299 5.713 -1.142 1.00 96.62 206 THR A CA 1
ATOM 1620 C C . THR A 1 206 ? -4.196 5.106 -0.278 1.00 96.62 206 THR A C 1
ATOM 1622 O O . THR A 1 206 ? -3.479 5.833 0.398 1.00 96.62 206 THR A O 1
ATOM 1625 N N . CYS A 1 207 ? -3.998 3.788 -0.334 1.00 97.00 207 CYS A N 1
ATOM 1626 C CA . CYS A 1 207 ? -2.932 3.108 0.397 1.00 97.00 207 CYS A CA 1
ATOM 1627 C C . CYS A 1 207 ? -1.545 3.275 -0.244 1.00 97.00 207 CYS A C 1
ATOM 1629 O O . CYS A 1 207 ? -0.574 2.781 0.320 1.00 97.00 207 CYS A O 1
ATOM 1631 N N . PHE A 1 208 ? -1.438 3.892 -1.426 1.00 98.00 208 PHE A N 1
ATOM 1632 C CA . PHE A 1 208 ? -0.208 3.947 -2.217 1.00 98.00 208 PHE A CA 1
ATOM 1633 C C . PHE A 1 208 ? 0.204 5.394 -2.468 1.00 98.00 208 PHE A C 1
ATOM 1635 O O . PHE A 1 208 ? -0.506 6.129 -3.153 1.00 98.00 208 PHE A O 1
ATOM 1642 N N . THR A 1 209 ? 1.371 5.786 -1.971 1.00 97.75 209 THR A N 1
ATOM 1643 C CA . THR A 1 209 ? 1.996 7.079 -2.270 1.00 97.75 209 THR A CA 1
ATOM 1644 C C . THR A 1 209 ? 3.296 6.877 -3.029 1.00 97.75 209 THR A C 1
ATOM 1646 O O . THR A 1 209 ? 3.918 5.814 -2.957 1.00 97.75 209 THR A O 1
ATOM 1649 N N . TRP A 1 210 ? 3.693 7.892 -3.791 1.00 97.75 210 TRP A N 1
ATOM 1650 C CA . TRP A 1 210 ? 4.903 7.855 -4.599 1.00 97.75 210 TRP A CA 1
ATOM 1651 C C . TRP A 1 210 ? 5.849 8.976 -4.215 1.00 97.75 210 TRP A C 1
ATOM 1653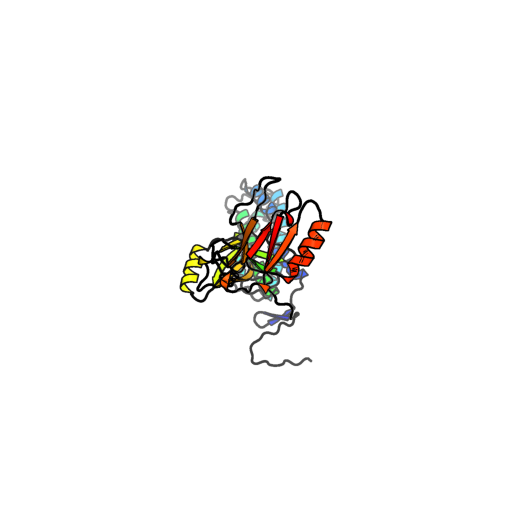 O O . TRP A 1 210 ? 5.431 10.107 -3.990 1.00 97.75 210 TRP A O 1
ATOM 1663 N N . GLU A 1 211 ? 7.133 8.649 -4.192 1.00 97.25 211 GLU A N 1
ATOM 1664 C CA . GLU A 1 211 ? 8.211 9.591 -3.934 1.00 97.25 211 GLU A CA 1
ATOM 1665 C C . GLU A 1 211 ? 9.324 9.377 -4.954 1.00 97.25 211 GLU A C 1
ATOM 1667 O O . GLU A 1 211 ? 9.700 8.244 -5.268 1.00 97.25 211 GLU A O 1
ATOM 1672 N N . ARG A 1 212 ? 9.888 10.470 -5.454 1.00 97.69 212 ARG A N 1
ATOM 1673 C CA . ARG A 1 212 ? 11.128 10.467 -6.214 1.00 97.69 212 ARG A CA 1
ATOM 1674 C C . ARG A 1 212 ? 12.307 10.718 -5.282 1.00 97.69 212 ARG A C 1
ATOM 1676 O O . ARG A 1 212 ? 12.273 11.597 -4.422 1.00 97.69 212 ARG A O 1
ATOM 1683 N N . LEU A 1 213 ? 13.368 9.953 -5.505 1.00 97.00 213 LEU A N 1
ATOM 1684 C CA . LEU A 1 213 ? 14.652 10.053 -4.834 1.00 97.00 213 LEU A CA 1
ATOM 1685 C C . LEU A 1 213 ? 15.774 10.120 -5.878 1.00 97.00 213 LEU A C 1
ATOM 1687 O O . LEU A 1 213 ? 15.996 9.173 -6.639 1.00 97.00 213 LEU A O 1
ATOM 1691 N N . SER A 1 214 ? 16.516 11.221 -5.886 1.00 96.44 214 SER A N 1
ATOM 1692 C CA . SER A 1 214 ? 17.652 11.464 -6.776 1.00 96.44 214 SER A CA 1
ATOM 1693 C C . SER A 1 214 ? 18.838 12.089 -6.026 1.00 96.44 214 SER A C 1
ATOM 1695 O O . SER A 1 214 ? 18.897 12.030 -4.798 1.00 96.44 214 SER A O 1
ATOM 1697 N N . GLU A 1 215 ? 19.825 12.637 -6.735 1.00 94.12 215 GLU A N 1
ATOM 1698 C CA . GLU A 1 215 ? 20.903 13.417 -6.110 1.00 94.12 215 GLU A CA 1
ATOM 1699 C C . GLU A 1 215 ? 20.483 14.859 -5.773 1.00 94.12 215 GLU A C 1
ATOM 1701 O O . GLU A 1 215 ? 21.066 15.465 -4.874 1.00 94.12 215 GLU A O 1
ATOM 1706 N N . ASP A 1 216 ? 19.448 15.402 -6.424 1.00 95.50 216 ASP A N 1
ATOM 1707 C CA . ASP A 1 216 ? 18.937 16.749 -6.149 1.00 95.50 216 ASP A CA 1
ATOM 1708 C C . ASP A 1 216 ? 17.702 16.691 -5.241 1.00 95.50 216 ASP A C 1
ATOM 1710 O O . ASP A 1 216 ? 16.557 16.575 -5.684 1.00 95.50 216 ASP A O 1
ATOM 1714 N N . ARG A 1 217 ? 17.947 16.822 -3.934 1.00 94.19 217 ARG A N 1
ATOM 1715 C CA . ARG A 1 217 ? 16.904 16.796 -2.898 1.00 94.19 217 ARG A CA 1
ATOM 1716 C C . ARG A 1 217 ? 15.900 17.943 -3.007 1.00 94.19 217 ARG A C 1
ATOM 1718 O O . ARG A 1 217 ? 14.755 17.778 -2.595 1.00 94.19 217 ARG A O 1
ATOM 1725 N N . THR A 1 218 ? 16.304 19.091 -3.548 1.00 95.12 218 THR A N 1
ATOM 1726 C CA . THR A 1 218 ? 15.413 20.251 -3.697 1.00 95.12 218 THR A CA 1
ATOM 1727 C C . THR A 1 218 ? 14.451 20.029 -4.858 1.00 95.12 218 THR A C 1
ATOM 1729 O O . THR A 1 218 ? 13.246 20.273 -4.737 1.00 95.12 218 THR A O 1
ATOM 1732 N N . ALA A 1 219 ? 14.973 19.508 -5.972 1.00 93.94 219 ALA A N 1
ATOM 1733 C CA . ALA A 1 219 ? 14.146 19.096 -7.095 1.00 93.94 219 ALA A CA 1
ATOM 1734 C C . ALA A 1 219 ? 13.197 17.960 -6.688 1.00 93.94 219 ALA A C 1
ATOM 1736 O O . ALA A 1 219 ? 12.033 17.984 -7.081 1.00 93.94 219 ALA A O 1
ATOM 1737 N N . ASP A 1 220 ? 13.672 16.976 -5.910 1.00 96.69 220 ASP A N 1
ATOM 1738 C CA . ASP A 1 220 ? 12.843 15.883 -5.382 1.00 96.69 220 ASP A CA 1
ATOM 1739 C C . ASP A 1 220 ? 11.680 16.409 -4.544 1.00 96.69 220 ASP A C 1
ATOM 1741 O O . ASP A 1 220 ? 10.548 16.016 -4.795 1.00 96.69 220 ASP A O 1
ATOM 1745 N N . GLN A 1 221 ? 11.928 17.333 -3.608 1.00 96.06 221 GLN A N 1
ATOM 1746 C CA . GLN A 1 221 ? 10.865 17.920 -2.789 1.00 96.06 221 GLN A CA 1
ATOM 1747 C C . GLN A 1 221 ? 9.782 18.570 -3.658 1.00 96.06 221 GLN A C 1
ATOM 1749 O O . GLN A 1 221 ? 8.605 18.259 -3.517 1.00 96.06 221 GLN A O 1
ATOM 1754 N N . THR A 1 222 ? 10.191 19.406 -4.617 1.00 96.12 222 THR A N 1
ATOM 1755 C CA . THR A 1 222 ? 9.258 20.085 -5.531 1.00 96.12 222 THR A CA 1
ATOM 1756 C C . THR A 1 222 ? 8.459 19.083 -6.367 1.00 96.12 222 THR A C 1
ATOM 1758 O O . THR A 1 222 ? 7.264 19.262 -6.597 1.00 96.12 222 THR A O 1
ATOM 1761 N N . TRP A 1 223 ? 9.109 18.019 -6.843 1.00 96.62 223 TRP A N 1
ATOM 1762 C CA . TRP A 1 223 ? 8.445 16.969 -7.607 1.00 96.62 223 TRP A CA 1
ATOM 1763 C C . TRP A 1 223 ? 7.449 16.192 -6.734 1.00 96.62 223 TRP A C 1
ATOM 1765 O O . TRP A 1 223 ? 6.311 16.001 -7.157 1.00 96.62 223 TRP A O 1
ATOM 1775 N N . ASN A 1 224 ? 7.846 15.814 -5.514 1.00 96.44 224 ASN A N 1
ATOM 1776 C CA . ASN A 1 224 ? 7.029 15.060 -4.559 1.00 96.44 224 ASN A CA 1
ATOM 1777 C C . ASN A 1 224 ? 5.784 15.846 -4.137 1.00 96.44 224 ASN A C 1
ATOM 1779 O O . ASN A 1 224 ? 4.689 15.290 -4.135 1.00 96.44 224 ASN A O 1
ATOM 1783 N N . ASP A 1 225 ? 5.923 17.147 -3.870 1.00 95.25 225 ASP A N 1
ATOM 1784 C CA . ASP A 1 225 ? 4.795 18.019 -3.520 1.00 95.25 225 ASP A CA 1
ATOM 1785 C C . ASP A 1 225 ? 3.753 18.079 -4.654 1.00 95.25 225 ASP A C 1
ATOM 1787 O O . ASP A 1 225 ? 2.547 18.075 -4.403 1.00 95.25 225 ASP A O 1
ATOM 1791 N N . ASN A 1 226 ? 4.206 18.052 -5.913 1.00 94.06 226 ASN A N 1
ATOM 1792 C CA . ASN A 1 226 ? 3.334 18.027 -7.093 1.00 94.06 226 ASN A CA 1
ATOM 1793 C C . ASN A 1 226 ? 2.753 16.635 -7.411 1.00 94.06 226 ASN A C 1
ATOM 1795 O O . ASN A 1 226 ? 1.779 16.542 -8.157 1.00 94.06 226 ASN A O 1
ATOM 1799 N N . HIS A 1 227 ? 3.322 15.562 -6.851 1.00 92.19 227 HIS A N 1
ATOM 1800 C CA . HIS A 1 227 ? 2.931 14.167 -7.101 1.00 92.19 227 HIS A CA 1
ATOM 1801 C C . HIS A 1 227 ? 2.407 13.455 -5.845 1.00 92.19 227 HIS A C 1
ATOM 1803 O O . HIS A 1 227 ? 2.366 12.228 -5.791 1.00 92.19 227 HIS A O 1
ATOM 1809 N N . ALA A 1 228 ? 1.904 14.213 -4.867 1.00 87.81 228 ALA A N 1
ATOM 1810 C CA . ALA A 1 228 ? 1.323 13.699 -3.624 1.00 87.81 228 ALA A CA 1
ATOM 1811 C C . ALA A 1 228 ? -0.009 12.928 -3.805 1.00 87.81 228 ALA A C 1
ATOM 1813 O O . ALA A 1 228 ? -0.688 12.592 -2.833 1.00 87.81 228 ALA A O 1
ATOM 1814 N N . SER A 1 229 ? -0.430 12.665 -5.046 1.00 87.56 229 SER A N 1
ATOM 1815 C CA . SER A 1 229 ? -1.635 11.893 -5.341 1.00 87.56 229 SER A CA 1
ATOM 1816 C C . SER A 1 229 ? -1.472 10.431 -4.932 1.00 87.56 229 SER A C 1
ATOM 1818 O O . SER A 1 229 ? -0.451 9.808 -5.224 1.00 87.56 229 SER A O 1
ATOM 1820 N N . HIS A 1 230 ? -2.517 9.861 -4.337 1.00 94.62 230 HIS A N 1
ATOM 1821 C CA . HIS A 1 230 ? -2.516 8.459 -3.948 1.00 94.62 230 HIS A CA 1
ATOM 1822 C C . HIS A 1 230 ? -3.012 7.581 -5.100 1.00 94.62 230 HIS A C 1
ATOM 1824 O O . HIS A 1 230 ? -4.102 7.807 -5.633 1.00 94.62 230 HIS A O 1
ATOM 1830 N N . SER A 1 231 ? -2.209 6.605 -5.519 1.00 96.75 231 SER A N 1
ATOM 1831 C CA . SER A 1 231 ? -2.521 5.757 -6.671 1.00 96.75 231 SER A CA 1
ATOM 1832 C C . SER A 1 231 ? -1.637 4.513 -6.730 1.00 96.75 231 SER A C 1
ATOM 1834 O O . SER A 1 231 ? -0.444 4.554 -6.430 1.00 96.75 231 SER A O 1
ATOM 1836 N N . LYS A 1 232 ? -2.194 3.410 -7.241 1.00 97.62 232 LYS A N 1
ATOM 1837 C CA . LYS A 1 232 ? -1.446 2.171 -7.541 1.00 97.62 232 LYS A CA 1
ATOM 1838 C C . LYS A 1 232 ? -0.451 2.340 -8.694 1.00 97.62 232 LYS A C 1
ATOM 1840 O O . LYS A 1 232 ? 0.449 1.517 -8.860 1.00 97.62 232 LYS A O 1
ATOM 1845 N N . THR A 1 233 ? -0.627 3.384 -9.501 1.00 97.44 233 THR A N 1
ATOM 1846 C CA . THR A 1 233 ? 0.199 3.670 -10.674 1.00 97.44 233 THR A CA 1
ATOM 1847 C C . THR A 1 233 ? 0.654 5.117 -10.711 1.00 97.44 233 THR A C 1
ATOM 1849 O O . THR A 1 233 ? -0.097 6.011 -10.321 1.00 97.44 233 THR A O 1
ATOM 1852 N N . LEU A 1 234 ? 1.826 5.345 -11.292 1.00 97.62 234 LEU A N 1
ATOM 1853 C CA . LEU A 1 234 ? 2.402 6.665 -11.522 1.00 97.62 234 LEU A CA 1
ATOM 1854 C C . LEU A 1 234 ? 2.866 6.765 -12.979 1.00 97.62 234 LEU A C 1
ATOM 1856 O O . LEU A 1 234 ? 3.497 5.843 -13.491 1.00 97.62 234 LEU A O 1
ATOM 1860 N N . LEU A 1 235 ? 2.553 7.864 -13.660 1.00 96.88 235 LEU A N 1
ATOM 1861 C CA . LEU A 1 235 ? 3.120 8.164 -14.975 1.00 96.88 235 LEU A CA 1
ATOM 1862 C C . LEU A 1 235 ? 4.396 8.977 -14.783 1.00 96.88 235 LEU A C 1
ATOM 1864 O O . LEU A 1 235 ? 4.365 9.984 -14.087 1.00 96.88 235 LEU A O 1
ATOM 1868 N N . VAL A 1 236 ? 5.485 8.539 -15.410 1.00 97.31 236 VAL A N 1
ATOM 1869 C CA . VAL A 1 236 ? 6.772 9.247 -15.406 1.00 97.31 236 VAL A CA 1
ATOM 1870 C C . VAL A 1 236 ? 7.343 9.323 -16.815 1.00 97.31 236 VAL A C 1
ATOM 1872 O O . VAL A 1 236 ? 7.105 8.438 -17.635 1.00 97.31 236 VAL A O 1
ATOM 1875 N N . ASN A 1 237 ? 8.116 10.350 -17.119 1.00 96.88 237 ASN A N 1
ATOM 1876 C CA . ASN A 1 237 ? 8.814 10.532 -18.384 1.00 96.88 237 ASN A CA 1
ATOM 1877 C C . ASN A 1 237 ? 10.258 11.012 -18.139 1.00 96.88 237 ASN A C 1
ATOM 1879 O O . ASN A 1 237 ? 10.743 11.045 -17.009 1.00 96.88 237 ASN A O 1
ATOM 1883 N N . VAL A 1 238 ? 10.983 11.311 -19.217 1.00 96.62 238 VAL A N 1
ATOM 1884 C CA . VAL A 1 238 ? 12.401 11.688 -19.138 1.00 96.62 238 VAL A CA 1
ATOM 1885 C C . VAL A 1 238 ? 12.648 12.988 -18.353 1.00 96.62 238 VAL A C 1
ATOM 1887 O O . VAL A 1 238 ? 13.703 13.107 -17.733 1.00 96.62 238 VAL A O 1
ATOM 1890 N N . ASP A 1 239 ? 11.682 13.911 -18.313 1.00 95.69 239 ASP A N 1
ATOM 1891 C CA . ASP A 1 239 ? 11.762 15.182 -17.577 1.00 95.69 239 ASP A CA 1
ATOM 1892 C C . ASP A 1 239 ? 11.639 14.983 -16.057 1.00 95.69 239 ASP A C 1
ATOM 1894 O O . ASP A 1 239 ? 12.077 15.827 -15.276 1.00 95.69 239 ASP A O 1
ATOM 1898 N N . ASP A 1 240 ? 11.100 13.841 -15.618 1.00 96.50 240 ASP A N 1
ATOM 1899 C CA . ASP A 1 240 ? 11.028 13.481 -14.200 1.00 96.50 240 ASP A CA 1
ATOM 1900 C C . ASP A 1 240 ? 12.371 12.985 -13.648 1.00 96.50 240 ASP A C 1
ATOM 1902 O O . ASP A 1 240 ? 12.514 12.810 -12.436 1.00 96.50 240 ASP A O 1
ATOM 1906 N N . LEU A 1 241 ? 13.366 12.750 -14.507 1.00 96.12 241 LEU A N 1
ATOM 1907 C CA . LEU A 1 241 ? 14.697 12.307 -14.104 1.00 96.12 241 LEU A CA 1
ATOM 1908 C C . LEU A 1 241 ? 15.590 13.489 -13.721 1.00 96.12 241 LEU A C 1
ATOM 1910 O O . LEU A 1 241 ? 15.540 14.559 -14.320 1.00 96.12 241 LEU A O 1
ATOM 1914 N N . VAL A 1 242 ? 16.508 13.258 -12.786 1.00 96.12 242 VAL A N 1
ATOM 1915 C CA . VAL A 1 242 ? 17.522 14.245 -12.398 1.00 96.12 242 VAL A CA 1
ATOM 1916 C C . VAL A 1 242 ? 18.869 13.777 -12.929 1.00 96.12 242 VAL A C 1
ATOM 1918 O O . VAL A 1 242 ? 19.297 12.655 -12.685 1.00 96.12 242 VAL A O 1
ATOM 1921 N N . TYR A 1 243 ? 19.521 14.602 -13.749 1.00 93.38 243 TYR A N 1
ATOM 1922 C CA . TYR A 1 243 ? 20.758 14.229 -14.455 1.00 93.38 243 TYR A CA 1
ATOM 1923 C C . TYR A 1 243 ? 20.657 12.916 -15.263 1.00 93.38 243 TYR A C 1
ATOM 1925 O O . TYR A 1 243 ? 21.659 12.269 -15.565 1.00 93.38 243 TYR A O 1
ATOM 1933 N N . GLY A 1 244 ? 19.442 12.549 -15.687 1.00 93.25 244 GLY A N 1
ATOM 1934 C CA . GLY A 1 244 ? 19.179 11.363 -16.500 1.00 93.25 244 GLY A CA 1
ATOM 1935 C C . GLY A 1 244 ? 18.952 10.069 -15.721 1.00 93.25 244 GLY A C 1
ATOM 1936 O O . GLY A 1 244 ? 18.926 9.014 -16.350 1.00 93.25 244 GLY A O 1
ATOM 1937 N N . TYR A 1 245 ? 18.772 10.117 -14.401 1.00 95.56 245 TYR A N 1
ATOM 1938 C CA . TYR A 1 245 ? 18.318 8.971 -13.615 1.00 95.56 245 TYR A CA 1
ATOM 1939 C C . TYR A 1 245 ? 17.526 9.417 -12.376 1.00 95.56 245 TYR A C 1
ATOM 1941 O O . TYR A 1 245 ? 17.657 10.539 -11.898 1.00 95.56 245 TYR A O 1
ATOM 1949 N N . ALA A 1 246 ? 16.667 8.547 -11.855 1.00 97.50 246 ALA A N 1
ATOM 1950 C CA . ALA A 1 246 ? 15.977 8.758 -10.583 1.00 97.50 246 ALA A CA 1
ATOM 1951 C C . ALA A 1 246 ? 15.440 7.425 -10.055 1.00 97.50 246 ALA A C 1
ATOM 1953 O O . ALA A 1 246 ? 15.137 6.515 -10.831 1.00 97.50 246 ALA A O 1
ATOM 1954 N N . SER A 1 247 ? 15.313 7.311 -8.734 1.00 97.88 247 SER A N 1
ATOM 1955 C CA . SER A 1 247 ? 14.578 6.214 -8.106 1.00 97.88 247 SER A CA 1
ATOM 1956 C C . SER A 1 247 ? 13.180 6.677 -7.734 1.00 97.88 247 SER A C 1
ATOM 1958 O O . SER A 1 247 ? 13.012 7.759 -7.183 1.00 97.88 247 SER A O 1
ATOM 1960 N N . PHE A 1 248 ? 12.190 5.844 -8.013 1.00 97.81 248 PHE A N 1
ATOM 1961 C CA . PHE A 1 248 ? 10.800 6.065 -7.649 1.00 97.81 248 PHE A CA 1
ATOM 1962 C C . PHE A 1 248 ? 10.412 5.021 -6.619 1.00 97.81 248 PHE A C 1
ATOM 1964 O O . PHE A 1 248 ? 10.537 3.820 -6.866 1.00 97.81 248 PHE A O 1
ATOM 1971 N N . ILE A 1 249 ? 9.979 5.489 -5.459 1.00 97.94 249 ILE A N 1
ATOM 1972 C CA . ILE A 1 249 ? 9.598 4.687 -4.310 1.00 97.94 249 ILE A CA 1
ATOM 1973 C C . ILE A 1 249 ? 8.078 4.723 -4.227 1.00 97.94 249 ILE A C 1
ATOM 1975 O O . ILE A 1 249 ? 7.483 5.794 -4.180 1.00 97.94 249 ILE A O 1
ATOM 1979 N N . CYS A 1 250 ? 7.453 3.552 -4.211 1.00 98.06 250 CYS A N 1
ATOM 1980 C CA . CYS A 1 250 ? 6.060 3.410 -3.831 1.00 98.06 250 CYS A CA 1
ATOM 1981 C C . CYS A 1 250 ? 6.000 3.006 -2.361 1.00 98.06 250 CYS A C 1
ATOM 1983 O O . CYS A 1 250 ? 6.491 1.935 -1.987 1.00 98.06 250 CYS A O 1
ATOM 1985 N N . ASN A 1 251 ? 5.398 3.858 -1.540 1.00 96.81 251 ASN A N 1
ATOM 1986 C CA . ASN A 1 251 ? 5.120 3.589 -0.141 1.00 96.81 251 ASN A CA 1
ATOM 1987 C C . ASN A 1 251 ? 3.680 3.085 -0.019 1.00 96.81 251 ASN A C 1
ATOM 1989 O O . ASN A 1 251 ? 2.727 3.743 -0.427 1.00 96.81 251 ASN A O 1
ATOM 1993 N N . PHE A 1 252 ? 3.536 1.891 0.539 1.00 96.88 252 PHE A N 1
ATOM 1994 C CA . PHE A 1 252 ? 2.263 1.268 0.846 1.00 96.88 252 PHE A CA 1
ATOM 1995 C C . PHE A 1 252 ? 1.980 1.395 2.340 1.00 96.88 252 PHE A C 1
ATOM 1997 O O . PHE A 1 252 ? 2.798 0.964 3.157 1.00 96.88 252 PHE A O 1
ATOM 2004 N N . TYR A 1 253 ? 0.817 1.940 2.686 1.00 95.50 253 TYR A N 1
ATOM 2005 C CA . TYR A 1 253 ? 0.320 2.069 4.052 1.00 95.50 253 TYR A CA 1
ATOM 2006 C C . TYR A 1 253 ? -1.156 1.671 4.097 1.00 95.50 253 TYR A C 1
ATOM 2008 O O . TYR A 1 253 ? -1.993 2.287 3.445 1.00 95.50 253 TYR A O 1
ATOM 2016 N N . TYR A 1 254 ? -1.480 0.643 4.878 1.00 93.44 254 TYR A N 1
ATOM 2017 C CA . TYR A 1 254 ? -2.847 0.161 5.054 1.00 93.44 254 TYR A CA 1
ATOM 2018 C C . TYR A 1 254 ? -3.182 0.045 6.535 1.00 93.44 254 TYR A C 1
ATOM 2020 O O . TYR A 1 254 ? -2.702 -0.858 7.224 1.00 93.44 254 TYR A O 1
ATOM 2028 N N . GLN A 1 255 ? -4.018 0.962 7.009 1.00 89.94 255 GLN A N 1
ATOM 2029 C CA . GLN A 1 255 ? -4.541 0.967 8.365 1.00 89.94 255 GLN A CA 1
ATOM 2030 C C . GLN A 1 255 ? -5.829 0.146 8.417 1.00 89.94 255 GLN A C 1
ATOM 2032 O O . GLN A 1 255 ? -6.823 0.498 7.788 1.00 89.94 255 GLN A O 1
ATOM 2037 N N . TYR A 1 256 ? -5.792 -0.971 9.142 1.00 85.19 256 TYR A N 1
ATOM 2038 C CA . TYR A 1 256 ? -6.927 -1.894 9.257 1.00 85.19 256 TYR A CA 1
ATOM 2039 C C . TYR A 1 256 ? -7.646 -1.792 10.602 1.00 85.19 256 TYR A C 1
ATOM 2041 O O . TYR A 1 256 ? -8.640 -2.480 10.823 1.00 85.19 256 TYR A O 1
ATOM 2049 N N . SER A 1 257 ? -7.129 -0.963 11.508 1.00 83.38 257 SER A N 1
ATOM 2050 C CA . SER A 1 257 ? -7.746 -0.658 12.792 1.00 83.38 257 SER A CA 1
ATOM 2051 C C . SER A 1 257 ? -7.308 0.726 13.287 1.00 83.38 257 SER A C 1
ATOM 2053 O O . SER A 1 257 ? -6.476 1.381 12.659 1.00 83.38 257 SER A O 1
ATOM 2055 N N . GLU A 1 258 ? -7.834 1.181 14.422 1.00 82.44 258 GLU A N 1
ATOM 2056 C CA . GLU A 1 258 ? -7.494 2.492 14.995 1.00 82.44 258 GLU A CA 1
ATOM 2057 C C . GLU A 1 258 ? -5.993 2.649 15.270 1.00 82.44 258 GLU A C 1
ATOM 2059 O O . GLU A 1 258 ? -5.424 3.715 15.043 1.00 82.44 258 GLU A O 1
ATOM 2064 N N . THR A 1 259 ? -5.323 1.585 15.723 1.00 82.38 259 THR A N 1
ATOM 2065 C CA . THR A 1 259 ? -3.896 1.648 16.069 1.00 82.38 259 THR A CA 1
ATOM 2066 C C . THR A 1 259 ? -3.017 0.677 15.292 1.00 82.38 259 THR A C 1
ATOM 2068 O O . THR A 1 259 ? -1.811 0.638 15.542 1.00 82.38 259 THR A O 1
ATOM 2071 N N . MET A 1 260 ? -3.574 -0.106 14.363 1.00 82.62 260 MET A N 1
ATOM 2072 C CA . MET A 1 260 ? -2.842 -1.144 13.638 1.00 82.62 260 MET A CA 1
ATOM 2073 C C . MET A 1 260 ? -2.811 -0.908 12.131 1.00 82.62 260 MET A C 1
ATOM 2075 O O . MET A 1 260 ? -3.825 -0.626 11.488 1.00 82.62 260 MET A O 1
ATOM 2079 N N . TYR A 1 261 ? -1.626 -1.087 11.554 1.00 88.50 261 TYR A N 1
ATOM 2080 C CA . TYR A 1 261 ? -1.409 -0.914 10.125 1.00 88.50 261 TYR A CA 1
ATOM 2081 C C . TYR A 1 261 ? -0.339 -1.857 9.582 1.00 88.50 261 TYR A C 1
ATOM 2083 O O . TYR A 1 261 ? 0.482 -2.419 10.310 1.00 88.50 261 TYR A O 1
ATOM 2091 N N . ILE A 1 262 ? -0.335 -2.003 8.263 1.00 89.25 262 ILE A N 1
ATOM 2092 C CA . ILE A 1 262 ? 0.720 -2.648 7.489 1.00 89.25 262 ILE A CA 1
ATOM 2093 C C . ILE A 1 262 ? 1.406 -1.560 6.673 1.00 89.25 262 ILE A C 1
ATOM 2095 O O . ILE A 1 262 ? 0.728 -0.768 6.024 1.00 89.25 262 ILE A O 1
ATOM 2099 N N . ALA A 1 263 ? 2.737 -1.541 6.674 1.00 92.81 263 ALA A N 1
ATOM 2100 C CA . ALA A 1 263 ? 3.508 -0.659 5.809 1.00 92.81 263 ALA A CA 1
ATOM 2101 C C . ALA A 1 263 ? 4.616 -1.418 5.072 1.00 92.81 263 ALA A C 1
ATOM 2103 O O . ALA A 1 263 ? 5.265 -2.300 5.648 1.00 92.81 263 ALA A O 1
ATOM 2104 N N . LYS A 1 264 ? 4.829 -1.081 3.796 1.00 94.88 264 LYS A N 1
ATOM 2105 C CA . LYS A 1 264 ? 5.905 -1.603 2.939 1.00 94.88 264 LYS A CA 1
ATOM 2106 C C . LYS A 1 264 ? 6.335 -0.546 1.931 1.00 94.88 264 LYS A C 1
ATOM 2108 O O . LYS A 1 264 ? 5.523 0.273 1.532 1.00 94.88 264 LYS A O 1
ATOM 2113 N N . SER A 1 265 ? 7.570 -0.636 1.453 1.00 95.62 265 SER A N 1
ATOM 2114 C CA . SER A 1 265 ? 8.052 0.215 0.364 1.00 95.62 265 SER A CA 1
ATOM 2115 C C . SER A 1 265 ? 8.686 -0.639 -0.722 1.00 95.62 265 SER A C 1
ATOM 2117 O O . SER A 1 265 ? 9.406 -1.597 -0.430 1.00 95.62 265 SER A O 1
ATOM 2119 N N . GLY A 1 266 ? 8.387 -0.306 -1.971 1.00 96.25 266 GLY A N 1
ATOM 2120 C CA . GLY A 1 266 ? 9.016 -0.869 -3.159 1.00 96.25 266 GLY A CA 1
ATOM 2121 C C . GLY A 1 266 ? 9.628 0.260 -3.966 1.00 96.25 266 GLY A C 1
ATOM 2122 O O . GLY A 1 266 ? 9.171 1.393 -3.872 1.00 96.25 266 GLY A O 1
ATOM 2123 N N . PHE A 1 267 ? 10.659 -0.020 -4.752 1.00 97.25 267 PHE A N 1
ATOM 2124 C CA . PHE A 1 267 ? 11.276 1.011 -5.574 1.00 97.25 267 PHE A CA 1
ATOM 2125 C C . PHE A 1 267 ? 11.698 0.472 -6.932 1.00 97.25 267 PHE A C 1
ATOM 2127 O O . PHE A 1 267 ? 11.906 -0.729 -7.107 1.00 97.25 267 PHE A O 1
ATOM 2134 N N . ILE A 1 268 ? 11.845 1.387 -7.882 1.00 97.88 268 ILE A N 1
ATOM 2135 C CA . ILE A 1 268 ? 12.481 1.140 -9.169 1.00 97.88 268 ILE A CA 1
ATOM 2136 C C . ILE A 1 268 ? 13.381 2.322 -9.515 1.00 97.88 268 ILE A C 1
ATOM 2138 O O . ILE A 1 268 ? 13.022 3.471 -9.271 1.00 97.88 268 ILE A O 1
ATOM 2142 N N . THR A 1 269 ? 14.544 2.049 -10.095 1.00 97.88 269 THR A N 1
ATOM 2143 C CA . THR A 1 269 ? 15.423 3.087 -10.641 1.00 97.88 269 THR A CA 1
ATOM 2144 C C . THR A 1 269 ? 15.294 3.099 -12.154 1.00 97.88 269 THR A C 1
ATOM 2146 O O . THR A 1 269 ? 15.396 2.054 -12.803 1.00 97.88 269 THR A O 1
ATOM 2149 N N . LEU A 1 270 ? 15.063 4.284 -12.708 1.00 97.62 270 LEU A N 1
ATOM 2150 C CA . LEU A 1 270 ? 14.964 4.512 -14.143 1.00 97.62 270 LEU A CA 1
ATOM 2151 C C . LEU A 1 270 ? 16.135 5.370 -14.599 1.00 97.62 270 LEU A C 1
ATOM 2153 O O . LEU A 1 270 ? 16.590 6.259 -13.876 1.00 97.62 270 LEU A O 1
ATOM 2157 N N . SER A 1 271 ? 16.591 5.115 -15.817 1.00 96.81 271 SER A N 1
ATOM 2158 C CA . SER A 1 271 ? 17.572 5.935 -16.518 1.00 96.81 271 SER A CA 1
ATOM 2159 C C . SER A 1 271 ? 16.977 6.474 -17.810 1.00 96.81 271 SER A C 1
ATOM 2161 O O . SER A 1 271 ? 16.034 5.905 -18.364 1.00 96.81 271 SER A O 1
ATOM 2163 N N . LYS A 1 272 ? 17.535 7.576 -18.309 1.00 95.81 272 LYS A N 1
ATOM 2164 C CA . LYS A 1 272 ? 17.265 8.039 -19.667 1.00 95.81 272 LYS A CA 1
ATOM 2165 C C . LYS A 1 272 ? 17.849 7.048 -20.667 1.00 95.81 272 LYS A C 1
ATOM 2167 O O . LYS A 1 272 ? 18.909 6.464 -20.435 1.00 95.81 272 LYS A O 1
ATOM 2172 N N . GLU A 1 273 ? 17.167 6.885 -21.789 1.00 94.12 273 GLU A N 1
ATOM 2173 C CA . GLU A 1 273 ? 17.690 6.128 -22.915 1.00 94.12 273 GLU A CA 1
ATOM 2174 C C . GLU A 1 273 ? 19.000 6.753 -23.414 1.00 94.12 273 GLU A C 1
ATOM 2176 O O . GLU A 1 273 ? 19.155 7.977 -23.479 1.00 94.12 273 GLU A O 1
ATOM 2181 N N . ILE A 1 274 ? 19.953 5.891 -23.759 1.00 89.75 274 ILE A N 1
ATOM 2182 C CA . ILE A 1 274 ? 21.186 6.276 -24.437 1.00 89.75 274 ILE A CA 1
ATOM 2183 C C . ILE A 1 274 ? 21.039 5.782 -25.877 1.00 89.75 274 ILE A C 1
ATOM 2185 O O . ILE A 1 274 ? 21.010 4.565 -26.077 1.00 89.75 274 ILE A O 1
ATOM 2189 N N . PRO A 1 275 ? 20.917 6.683 -26.870 1.00 82.25 275 PRO A N 1
ATOM 2190 C CA . PRO A 1 275 ? 20.838 6.284 -28.264 1.00 82.25 275 PRO A CA 1
ATOM 2191 C C . PRO A 1 275 ? 22.032 5.414 -28.643 1.00 82.25 275 PRO A C 1
ATOM 2193 O O . PRO A 1 275 ? 23.173 5.711 -28.279 1.00 82.25 275 PRO A O 1
ATOM 2196 N N . GLY A 1 276 ? 21.762 4.344 -29.388 1.00 74.75 276 GLY A N 1
ATOM 2197 C CA . GLY A 1 276 ? 22.819 3.567 -30.021 1.00 74.75 276 GLY A CA 1
ATOM 2198 C C . GLY A 1 276 ? 23.614 4.416 -31.023 1.00 74.75 276 GLY A C 1
ATOM 2199 O O . GLY A 1 276 ? 23.169 5.500 -31.417 1.00 74.75 276 GLY A O 1
ATOM 2200 N N . PRO A 1 277 ? 24.790 3.938 -31.461 1.00 73.12 277 PRO A N 1
ATOM 2201 C CA . PRO A 1 277 ? 25.500 4.574 -32.562 1.00 73.12 277 PRO A CA 1
ATOM 2202 C C . PRO A 1 277 ? 24.591 4.658 -33.796 1.00 73.12 277 PRO A C 1
ATOM 2204 O O . PRO A 1 277 ? 23.744 3.788 -34.018 1.00 73.12 277 PRO A O 1
ATOM 2207 N N . LYS A 1 278 ? 24.772 5.709 -34.606 1.00 72.69 278 LYS A N 1
ATOM 2208 C CA . LYS A 1 278 ? 24.124 5.807 -35.920 1.00 72.69 278 LYS A CA 1
ATOM 2209 C C . LYS A 1 278 ? 24.433 4.515 -36.689 1.00 72.69 278 LYS A C 1
ATOM 2211 O O . LYS A 1 278 ? 25.593 4.108 -36.737 1.00 72.69 278 LYS A O 1
ATOM 2216 N N . GLY A 1 279 ? 23.409 3.874 -37.253 1.00 70.88 279 GLY A N 1
ATOM 2217 C CA . GLY A 1 279 ? 23.616 2.736 -38.151 1.00 70.88 279 GLY A CA 1
ATOM 2218 C C . GLY A 1 279 ? 24.500 3.136 -39.335 1.00 70.88 279 GLY A C 1
ATOM 2219 O O . GLY A 1 279 ? 24.511 4.307 -39.724 1.00 70.88 279 GLY A O 1
ATOM 2220 N N . GLU A 1 280 ? 25.253 2.182 -39.881 1.00 73.56 280 GLU A N 1
ATOM 2221 C CA . GLU A 1 280 ? 26.073 2.431 -41.068 1.00 73.56 280 GLU A CA 1
ATOM 2222 C C . GLU A 1 280 ? 25.197 2.851 -42.254 1.00 73.56 280 GLU A C 1
ATOM 2224 O O . GLU A 1 280 ? 24.052 2.412 -42.401 1.00 73.56 280 GLU A O 1
ATOM 2229 N N . ASP A 1 281 ? 25.735 3.733 -43.093 1.00 81.25 281 ASP A N 1
ATOM 2230 C CA . ASP A 1 281 ? 25.033 4.202 -44.278 1.00 81.25 281 ASP A CA 1
ATOM 2231 C C . ASP A 1 281 ? 24.864 3.041 -45.279 1.00 81.25 281 ASP A C 1
ATOM 2233 O O . ASP A 1 281 ? 25.813 2.311 -45.572 1.00 81.25 281 ASP A O 1
ATOM 2237 N N . ALA A 1 282 ? 23.648 2.861 -45.806 1.00 81.81 282 ALA A N 1
ATOM 2238 C CA . ALA A 1 282 ? 23.332 1.761 -46.716 1.00 81.81 282 ALA A CA 1
ATOM 2239 C C . ALA A 1 282 ? 24.016 1.929 -48.086 1.00 81.81 282 ALA A C 1
ATOM 2241 O O . ALA A 1 282 ? 24.044 3.037 -48.630 1.00 81.81 282 ALA A O 1
ATOM 2242 N N . TYR A 1 283 ? 24.500 0.817 -48.653 1.00 85.38 283 TYR A N 1
ATOM 2243 C CA . TYR A 1 283 ? 24.979 0.738 -50.035 1.00 85.38 283 TYR A CA 1
ATOM 2244 C C . TYR A 1 283 ? 23.808 0.530 -51.006 1.00 85.38 283 TYR A C 1
ATOM 2246 O O . TYR A 1 283 ? 22.937 -0.307 -50.761 1.00 85.38 283 TYR A O 1
ATOM 2254 N N . SER A 1 284 ? 23.812 1.228 -52.140 1.00 89.50 284 SER A N 1
ATOM 2255 C CA . SER A 1 284 ? 22.937 0.946 -53.282 1.00 89.50 284 SER A CA 1
ATOM 2256 C C . SER A 1 284 ? 23.745 0.852 -54.573 1.00 89.50 284 SER A C 1
ATOM 2258 O O . SER A 1 284 ? 24.662 1.638 -54.792 1.00 89.50 284 SER A O 1
ATOM 2260 N N . VAL A 1 285 ? 23.396 -0.107 -55.433 1.00 91.38 285 VAL A N 1
ATOM 2261 C CA . VAL A 1 285 ? 24.018 -0.314 -56.748 1.00 91.38 285 VAL A CA 1
ATOM 2262 C C . VAL A 1 285 ? 22.963 -0.043 -57.815 1.00 91.38 285 VAL A C 1
ATOM 2264 O O . VAL A 1 285 ? 21.939 -0.724 -57.871 1.00 91.38 285 VAL A O 1
ATOM 2267 N N . GLU A 1 286 ? 23.192 0.970 -58.643 1.00 92.94 286 GLU A N 1
ATOM 2268 C CA . GLU A 1 286 ? 22.299 1.385 -59.723 1.00 92.94 286 GLU A CA 1
ATOM 2269 C C . GLU A 1 286 ? 22.954 1.104 -61.077 1.00 92.94 286 GLU A C 1
ATOM 2271 O O . GLU A 1 286 ? 24.115 1.438 -61.291 1.00 92.94 286 GLU A O 1
ATOM 2276 N N . VAL A 1 287 ? 22.204 0.502 -62.003 1.00 92.06 287 VAL A N 1
ATOM 2277 C CA . VAL A 1 287 ? 22.636 0.299 -63.393 1.00 92.06 287 VAL A CA 1
ATOM 2278 C C . VAL A 1 287 ? 21.982 1.363 -64.268 1.00 92.06 287 VAL A C 1
ATOM 2280 O O . VAL A 1 287 ? 20.755 1.439 -64.350 1.00 92.06 287 VAL A O 1
ATOM 2283 N N . ILE A 1 288 ? 22.800 2.165 -64.943 1.00 92.12 288 ILE A N 1
ATOM 2284 C CA . ILE A 1 288 ? 22.386 3.278 -65.795 1.00 92.12 288 ILE A CA 1
ATOM 2285 C C . ILE A 1 288 ? 22.714 2.926 -67.244 1.00 92.12 288 ILE A C 1
ATOM 2287 O O . ILE A 1 288 ? 23.848 2.594 -67.567 1.00 92.12 288 ILE A O 1
ATOM 2291 N N . SER A 1 289 ? 21.727 3.007 -68.136 1.00 91.88 289 SER A N 1
ATOM 2292 C CA . SER A 1 289 ? 21.941 2.827 -69.576 1.00 91.88 289 SER A CA 1
ATOM 2293 C C . SER A 1 289 ? 22.082 4.166 -70.286 1.00 91.88 289 SER A C 1
ATOM 2295 O O . SER A 1 289 ? 21.246 5.049 -70.097 1.00 91.88 289 SER A O 1
ATOM 2297 N N . GLN A 1 290 ? 23.101 4.291 -71.138 1.00 90.69 290 GLN A N 1
ATOM 2298 C CA . GLN A 1 290 ? 23.376 5.522 -71.885 1.00 90.69 290 GLN A CA 1
ATOM 2299 C C . GLN A 1 290 ? 22.360 5.802 -73.005 1.00 90.69 290 GLN A C 1
ATOM 2301 O O . GLN A 1 290 ? 22.041 6.963 -73.252 1.00 90.69 290 GLN A O 1
ATOM 2306 N N . ASP A 1 291 ? 21.797 4.765 -73.635 1.00 87.75 291 ASP A N 1
ATOM 2307 C CA . ASP A 1 291 ? 20.902 4.903 -74.803 1.00 87.75 291 ASP A CA 1
ATOM 2308 C C . ASP A 1 291 ? 19.458 4.463 -74.508 1.00 87.75 291 ASP A C 1
ATOM 2310 O O . ASP A 1 291 ? 18.651 4.241 -75.414 1.00 87.75 291 ASP A O 1
ATOM 2314 N N . GLY A 1 292 ? 19.117 4.361 -73.220 1.00 85.12 292 GLY A N 1
ATOM 2315 C CA . GLY A 1 292 ? 17.801 3.956 -72.739 1.00 85.12 292 GLY A CA 1
ATOM 2316 C C . GLY A 1 292 ? 17.594 2.439 -72.690 1.00 85.12 292 GLY A C 1
ATOM 2317 O O . GLY A 1 292 ? 18.464 1.639 -73.002 1.00 85.12 292 GLY A O 1
ATOM 2318 N N . THR A 1 293 ? 16.408 2.014 -72.255 1.00 84.38 293 THR A N 1
ATOM 2319 C CA . THR A 1 293 ? 16.115 0.596 -71.961 1.00 84.38 293 THR A CA 1
ATOM 2320 C C . THR A 1 293 ? 15.195 -0.076 -72.984 1.00 84.38 293 THR A C 1
ATOM 2322 O O . THR A 1 293 ? 14.805 -1.230 -72.803 1.00 84.38 293 THR A O 1
ATOM 2325 N N . VAL A 1 294 ? 14.825 0.626 -74.061 1.00 83.81 294 VAL A N 1
ATOM 2326 C CA . VAL A 1 294 ? 13.884 0.139 -75.081 1.00 83.81 294 VAL A CA 1
ATOM 2327 C C . VAL A 1 294 ? 14.500 0.271 -76.469 1.00 83.81 294 VAL A C 1
ATOM 2329 O O . VAL A 1 294 ? 14.610 1.367 -77.012 1.00 83.81 294 VAL A O 1
ATOM 2332 N N . PHE A 1 295 ? 14.820 -0.871 -77.076 1.00 84.06 295 PHE A N 1
ATOM 2333 C CA . PHE A 1 295 ? 15.385 -0.964 -78.422 1.00 84.06 295 PHE A CA 1
ATOM 2334 C C . PHE A 1 295 ? 14.397 -1.651 -79.375 1.00 84.06 295 PHE A C 1
ATOM 2336 O O . PHE A 1 295 ? 13.630 -2.530 -78.975 1.00 84.06 295 PHE A O 1
ATOM 2343 N N . ARG A 1 296 ? 14.367 -1.236 -80.649 1.00 80.75 296 ARG A N 1
ATOM 2344 C CA . ARG A 1 296 ? 13.439 -1.796 -81.650 1.00 80.75 296 ARG A CA 1
ATOM 2345 C C . ARG A 1 296 ? 13.959 -3.130 -82.192 1.00 80.75 296 ARG A C 1
ATOM 2347 O O . ARG A 1 296 ? 15.105 -3.221 -82.620 1.00 80.75 296 ARG A O 1
ATOM 2354 N N . MET A 1 297 ? 13.087 -4.137 -82.251 1.00 70.56 297 MET A N 1
ATOM 2355 C CA . MET A 1 297 ? 13.418 -5.462 -82.791 1.00 70.56 297 MET A CA 1
ATOM 2356 C C . MET A 1 297 ? 13.858 -5.384 -84.262 1.00 70.56 297 MET A C 1
ATOM 2358 O O . MET A 1 297 ? 13.190 -4.754 -85.081 1.00 70.56 297 MET A O 1
ATOM 2362 N N . GLY A 1 298 ? 14.964 -6.054 -84.600 1.00 72.88 298 GLY A N 1
ATOM 2363 C CA . GLY A 1 298 ? 15.472 -6.170 -85.974 1.00 72.88 298 GLY A CA 1
ATOM 2364 C C . GLY A 1 298 ? 16.339 -5.003 -86.463 1.00 72.88 298 GLY A C 1
ATOM 2365 O O . GLY A 1 298 ? 16.756 -5.017 -87.619 1.00 72.88 298 GLY A O 1
ATOM 2366 N N . GLN A 1 299 ? 16.622 -4.009 -85.618 1.00 80.94 299 GLN A N 1
ATOM 2367 C CA . GLN A 1 299 ? 17.640 -2.989 -85.880 1.00 80.94 299 GLN A CA 1
ATOM 2368 C C . GLN A 1 299 ? 18.883 -3.277 -85.028 1.00 80.94 299 GLN A C 1
ATOM 2370 O O . GLN A 1 299 ? 18.727 -3.628 -83.855 1.00 80.94 299 GLN A O 1
ATOM 2375 N N . PRO A 1 300 ? 20.100 -3.123 -85.579 1.00 84.31 300 PRO A N 1
ATOM 2376 C CA . PRO A 1 300 ? 21.304 -3.216 -84.771 1.00 84.31 300 PRO A CA 1
ATOM 2377 C C . PRO A 1 300 ? 21.286 -2.100 -83.725 1.00 84.31 300 PRO A C 1
ATOM 2379 O O . PRO A 1 300 ? 21.009 -0.942 -84.043 1.00 84.31 300 PRO A O 1
ATOM 2382 N N . PHE A 1 301 ? 21.591 -2.451 -82.481 1.00 88.56 301 PHE A N 1
ATOM 2383 C CA . PHE A 1 301 ? 21.812 -1.488 -81.413 1.00 88.56 301 PHE A CA 1
ATOM 2384 C C . PHE A 1 301 ? 23.056 -1.873 -80.621 1.00 88.56 301 PHE A C 1
ATOM 2386 O O . PHE A 1 301 ? 23.457 -3.040 -80.568 1.00 88.56 301 PHE A O 1
ATOM 2393 N N . THR A 1 302 ? 23.645 -0.857 -80.013 1.00 89.44 302 THR A N 1
ATOM 2394 C CA . THR A 1 302 ? 24.694 -0.967 -79.012 1.00 89.44 302 THR A CA 1
ATOM 2395 C C . THR A 1 302 ? 24.346 0.031 -77.925 1.00 89.44 302 THR A C 1
ATOM 2397 O O . THR A 1 302 ? 23.925 1.142 -78.240 1.00 89.44 302 THR A O 1
ATOM 2400 N N . THR A 1 303 ? 24.479 -0.361 -76.668 1.00 91.38 303 THR A N 1
ATOM 2401 C CA . THR A 1 303 ? 24.391 0.573 -75.550 1.00 91.38 303 THR A CA 1
ATOM 2402 C C . THR A 1 303 ? 25.401 0.202 -74.488 1.00 91.38 303 THR A C 1
ATOM 2404 O O . THR A 1 303 ? 25.749 -0.969 -74.339 1.00 91.38 303 THR A O 1
ATOM 2407 N N . THR A 1 304 ? 25.871 1.196 -73.751 1.00 93.00 304 THR A N 1
ATOM 2408 C CA . THR A 1 304 ? 26.744 0.976 -72.604 1.00 93.00 304 THR A CA 1
ATOM 2409 C C . THR A 1 304 ? 25.929 1.139 -71.333 1.00 93.00 304 THR A C 1
ATOM 2411 O O . THR A 1 304 ? 25.242 2.145 -71.137 1.00 93.00 304 THR A O 1
ATOM 2414 N N . PHE A 1 305 ? 25.991 0.128 -70.478 1.00 92.44 305 PHE A N 1
ATOM 2415 C CA . PHE A 1 305 ? 25.556 0.220 -69.098 1.00 92.44 305 PHE A CA 1
ATOM 2416 C C . PHE A 1 305 ? 26.723 0.660 -68.230 1.00 92.44 305 PHE A C 1
ATOM 2418 O O . PHE A 1 305 ? 27.845 0.200 -68.425 1.00 92.44 305 PHE A O 1
ATOM 2425 N N . GLU A 1 306 ? 26.443 1.529 -67.274 1.00 93.12 306 GLU A N 1
ATOM 2426 C CA . GLU A 1 306 ? 27.375 2.016 -66.268 1.00 93.12 306 GLU A CA 1
ATOM 2427 C C . GLU A 1 306 ? 26.778 1.774 -64.884 1.00 93.12 306 GLU A C 1
ATOM 2429 O O . GLU A 1 306 ? 25.569 1.908 -64.684 1.00 93.12 306 GLU A O 1
ATOM 2434 N N . VAL A 1 307 ? 27.617 1.375 -63.937 1.00 93.75 307 VAL A N 1
ATOM 2435 C CA . VAL A 1 307 ? 27.205 1.122 -62.557 1.00 93.75 307 VAL A CA 1
ATOM 2436 C C . VAL A 1 307 ? 27.547 2.322 -61.700 1.00 93.75 307 VAL A C 1
ATOM 2438 O O . VAL A 1 307 ? 28.680 2.793 -61.726 1.00 93.75 307 VAL A O 1
ATOM 2441 N N . GLN A 1 308 ? 26.590 2.757 -60.885 1.00 93.62 308 GLN A N 1
ATOM 2442 C CA . GLN A 1 308 ? 26.803 3.737 -59.833 1.00 93.62 308 GLN A CA 1
ATOM 2443 C C . GLN A 1 308 ? 26.575 3.087 -58.464 1.00 93.62 308 GLN A C 1
ATOM 2445 O O . GLN A 1 308 ? 25.492 2.572 -58.183 1.00 93.62 308 GLN A O 1
ATOM 2450 N N . VAL A 1 309 ? 27.591 3.118 -57.603 1.00 92.88 309 VAL A N 1
ATOM 2451 C CA . VAL A 1 309 ? 27.503 2.682 -56.206 1.00 92.88 309 VAL A CA 1
ATOM 2452 C C . VAL A 1 309 ? 27.360 3.911 -55.323 1.00 92.88 309 VAL A C 1
ATOM 2454 O O . VAL A 1 309 ? 28.222 4.787 -55.347 1.00 92.88 309 VAL A O 1
ATOM 2457 N N . LYS A 1 310 ? 26.298 3.971 -54.518 1.00 91.12 310 LYS A N 1
ATOM 2458 C CA . LYS A 1 310 ? 26.100 5.034 -53.527 1.00 91.12 310 LYS A CA 1
ATOM 2459 C C . LYS A 1 310 ? 26.165 4.482 -52.112 1.00 91.12 310 LYS A C 1
ATOM 2461 O O . LYS A 1 310 ? 25.643 3.399 -51.861 1.00 91.12 310 LYS A O 1
ATOM 2466 N N . GLN A 1 311 ? 26.740 5.248 -51.190 1.00 87.94 311 GLN A N 1
ATOM 2467 C CA . GLN A 1 311 ? 26.666 5.004 -49.749 1.00 87.94 311 GLN A CA 1
ATOM 2468 C C . GLN A 1 311 ? 26.132 6.265 -49.072 1.00 87.94 311 GLN A C 1
ATOM 2470 O O . GLN A 1 311 ? 26.670 7.352 -49.256 1.00 87.94 311 GLN A O 1
ATOM 2475 N N . GLY A 1 312 ? 25.010 6.151 -48.355 1.00 83.00 312 GLY A N 1
ATOM 2476 C CA . GLY A 1 312 ? 24.394 7.313 -47.690 1.00 83.00 312 GLY A CA 1
ATOM 2477 C C . GLY A 1 312 ? 23.924 8.418 -48.648 1.00 83.00 312 GLY A C 1
ATOM 2478 O O . GLY A 1 312 ? 23.693 9.545 -48.221 1.00 83.00 312 GLY A O 1
ATOM 2479 N N . GLY A 1 313 ? 23.773 8.099 -49.940 1.00 83.31 313 GLY A N 1
ATOM 2480 C CA . GLY A 1 313 ? 23.407 9.039 -51.003 1.00 83.31 313 GLY A CA 1
ATOM 2481 C C . GLY A 1 313 ? 24.588 9.659 -51.759 1.00 83.31 313 GLY A C 1
ATOM 2482 O O . GLY A 1 313 ? 24.356 10.285 -52.792 1.00 83.31 313 GLY A O 1
ATOM 2483 N N . GLU A 1 314 ? 25.830 9.457 -51.310 1.00 88.69 314 GLU A N 1
ATOM 2484 C CA . GLU A 1 314 ? 27.034 9.913 -52.016 1.00 88.69 314 GLU A CA 1
ATOM 2485 C C . GLU A 1 314 ? 27.551 8.846 -52.984 1.00 88.69 314 GLU A C 1
ATOM 2487 O O . GLU A 1 314 ? 27.544 7.660 -52.660 1.00 88.69 314 GLU A O 1
ATOM 2492 N N . ASP A 1 315 ? 28.001 9.261 -54.171 1.00 91.62 315 ASP A N 1
ATOM 2493 C CA . ASP A 1 315 ? 28.595 8.367 -55.168 1.00 91.62 315 ASP A CA 1
ATOM 2494 C C . ASP A 1 315 ? 30.016 7.959 -54.754 1.00 91.62 315 ASP A C 1
ATOM 2496 O O . ASP A 1 315 ? 30.926 8.786 -54.668 1.00 91.62 315 ASP A O 1
ATOM 2500 N N . ILE A 1 316 ? 30.193 6.661 -54.525 1.00 92.44 316 ILE A N 1
ATOM 2501 C CA . ILE A 1 316 ? 31.441 6.027 -54.099 1.00 92.44 316 ILE A CA 1
ATOM 2502 C C . ILE A 1 316 ? 31.971 5.033 -55.144 1.00 92.44 316 ILE A C 1
ATOM 2504 O O . ILE A 1 316 ? 32.886 4.257 -54.867 1.00 92.44 316 ILE A O 1
ATOM 2508 N N . THR A 1 317 ? 31.446 5.056 -56.372 1.00 91.81 317 THR A N 1
ATOM 2509 C CA . THR A 1 317 ? 31.828 4.135 -57.463 1.00 91.81 317 THR A CA 1
ATOM 2510 C C . THR A 1 317 ? 33.338 4.122 -57.723 1.00 91.81 317 THR A C 1
ATOM 2512 O O . THR A 1 317 ? 33.922 3.092 -58.072 1.00 91.81 317 THR A O 1
ATOM 2515 N N . GLY A 1 318 ? 34.002 5.265 -57.524 1.00 89.31 318 GLY A N 1
ATOM 2516 C CA . GLY A 1 318 ? 35.443 5.425 -57.714 1.00 89.31 318 GLY A CA 1
ATOM 2517 C C . GLY A 1 318 ? 36.320 4.566 -56.794 1.00 89.31 318 GLY A C 1
ATOM 2518 O O . GLY A 1 318 ? 37.460 4.296 -57.163 1.00 89.31 318 GLY A O 1
ATOM 2519 N N . PHE A 1 319 ? 35.808 4.110 -55.645 1.00 88.94 319 PHE A N 1
ATOM 2520 C CA . PHE A 1 319 ? 36.580 3.328 -54.667 1.00 88.94 319 PHE A CA 1
ATOM 2521 C C . PHE A 1 319 ? 36.699 1.837 -55.006 1.00 88.94 319 PHE A C 1
ATOM 2523 O O . PHE A 1 319 ? 37.546 1.152 -54.436 1.00 88.94 319 PHE A O 1
ATOM 2530 N N . PHE A 1 320 ? 35.890 1.346 -55.942 1.00 89.81 320 PHE A N 1
ATOM 2531 C CA . PHE A 1 320 ? 35.903 -0.047 -56.382 1.00 89.81 320 PHE A CA 1
ATOM 2532 C C . PHE A 1 320 ? 36.732 -0.212 -57.655 1.00 89.81 320 PHE A C 1
ATOM 2534 O O . PHE A 1 320 ? 36.843 0.716 -58.465 1.00 89.81 320 PHE A O 1
ATOM 2541 N N . THR A 1 321 ? 37.317 -1.386 -57.861 1.00 90.94 321 THR A N 1
ATOM 2542 C CA . THR A 1 321 ? 37.963 -1.752 -59.127 1.00 90.94 321 THR A CA 1
ATOM 2543 C C . THR A 1 321 ? 36.974 -2.486 -60.028 1.00 90.94 321 THR A C 1
ATOM 2545 O O . THR A 1 321 ? 35.929 -2.949 -59.583 1.00 90.94 321 THR A O 1
ATOM 2548 N N . ASP A 1 322 ? 37.281 -2.598 -61.321 1.00 89.69 322 ASP A N 1
ATOM 2549 C CA . ASP A 1 322 ? 36.428 -3.328 -62.273 1.00 89.69 322 ASP A CA 1
ATOM 2550 C C . ASP A 1 322 ? 36.196 -4.795 -61.857 1.00 89.69 322 ASP A C 1
ATOM 2552 O O . ASP A 1 322 ? 35.126 -5.360 -62.086 1.00 89.69 322 ASP A O 1
ATOM 2556 N N . GLU A 1 323 ? 37.168 -5.384 -61.161 1.00 87.81 323 GLU A N 1
ATOM 2557 C CA . GLU A 1 323 ? 37.117 -6.746 -60.623 1.00 87.81 323 GLU A CA 1
ATOM 2558 C C . GLU A 1 323 ? 36.089 -6.935 -59.497 1.00 87.81 323 GLU A C 1
ATOM 2560 O O . GLU A 1 323 ? 35.750 -8.081 -59.192 1.00 87.81 323 GLU A O 1
ATOM 2565 N N . ASP A 1 324 ? 35.558 -5.858 -58.911 1.00 89.69 324 ASP A N 1
ATOM 2566 C CA . ASP A 1 324 ? 34.560 -5.917 -57.837 1.00 89.69 324 ASP A CA 1
ATOM 2567 C C . ASP A 1 324 ? 33.117 -6.042 -58.382 1.00 89.69 324 ASP A C 1
ATOM 2569 O O . ASP A 1 324 ? 32.186 -6.312 -57.625 1.00 89.69 324 ASP A O 1
ATOM 2573 N N . PHE A 1 325 ? 32.906 -5.897 -59.697 1.00 91.62 325 PHE A N 1
ATOM 2574 C CA . PHE A 1 325 ? 31.576 -5.905 -60.323 1.00 91.62 325 PHE A CA 1
ATOM 2575 C C . PHE A 1 325 ? 31.293 -7.219 -61.063 1.00 91.62 325 PHE A C 1
ATOM 2577 O O . PHE A 1 325 ? 32.136 -7.723 -61.812 1.00 91.62 325 PHE A O 1
ATOM 2584 N N . ARG A 1 326 ? 30.102 -7.800 -60.874 1.00 91.25 326 ARG A N 1
ATOM 2585 C CA . ARG A 1 326 ? 29.652 -9.016 -61.577 1.00 91.25 326 ARG A CA 1
ATOM 2586 C C . ARG A 1 326 ? 28.349 -8.769 -62.309 1.00 91.25 326 ARG A C 1
ATOM 2588 O O . ARG A 1 326 ? 27.313 -8.534 -61.693 1.00 91.25 326 ARG A O 1
ATOM 2595 N N . TRP A 1 327 ? 28.398 -8.902 -63.626 1.00 92.00 327 TRP A N 1
ATOM 2596 C CA . TRP A 1 327 ? 27.219 -8.773 -64.462 1.00 92.00 327 TRP A CA 1
ATOM 2597 C C . TRP A 1 327 ? 26.483 -10.096 -64.599 1.00 92.00 327 TRP A C 1
ATOM 2599 O O . TRP A 1 327 ? 27.084 -11.153 -64.794 1.00 92.00 327 TRP A O 1
ATOM 2609 N N . ARG A 1 328 ? 25.156 -10.024 -64.532 1.00 92.44 328 ARG A N 1
ATOM 2610 C CA . ARG A 1 328 ? 24.268 -11.153 -64.793 1.00 92.44 328 ARG A CA 1
ATOM 2611 C C . ARG A 1 328 ? 23.091 -10.729 -65.648 1.00 92.44 328 ARG A C 1
ATOM 2613 O O . ARG A 1 328 ? 22.527 -9.655 -65.464 1.00 92.44 328 ARG A O 1
ATOM 2620 N N . ARG A 1 329 ? 22.671 -11.626 -66.526 1.00 93.50 329 ARG A N 1
ATOM 2621 C CA . ARG A 1 329 ? 21.488 -11.516 -67.366 1.00 93.50 329 ARG A CA 1
ATOM 2622 C C . ARG A 1 329 ? 20.442 -12.542 -66.947 1.00 93.50 329 ARG A C 1
ATOM 2624 O O . ARG A 1 329 ? 20.771 -13.686 -66.623 1.00 93.50 329 ARG A O 1
ATOM 2631 N N . THR A 1 330 ? 19.179 -12.135 -67.003 1.00 93.75 330 THR A N 1
ATOM 2632 C CA . THR A 1 330 ? 18.026 -13.042 -67.016 1.00 93.75 330 THR A CA 1
ATOM 2633 C C . THR A 1 330 ? 17.103 -12.702 -68.179 1.00 93.75 330 THR A C 1
ATOM 2635 O O . THR A 1 330 ? 16.898 -11.535 -68.510 1.00 93.75 330 THR A O 1
ATOM 2638 N N . SER A 1 331 ? 16.544 -13.714 -68.826 1.00 93.19 331 SER A N 1
ATOM 2639 C CA . SER A 1 331 ? 15.676 -13.575 -69.989 1.00 93.19 331 SER A CA 1
ATOM 2640 C C . SER A 1 331 ? 14.652 -14.712 -70.053 1.00 93.19 331 SER A C 1
ATOM 2642 O O . SER A 1 331 ? 14.471 -15.470 -69.100 1.00 93.19 331 SER A O 1
ATOM 2644 N N . SER A 1 332 ? 13.944 -14.825 -71.179 1.00 90.88 332 SER A N 1
ATOM 2645 C CA . SER A 1 332 ? 13.062 -15.964 -71.448 1.00 90.88 332 SER A CA 1
ATOM 2646 C C . SER A 1 332 ? 13.803 -17.250 -71.841 1.00 90.88 332 SER A C 1
ATOM 2648 O O . SER A 1 332 ? 13.149 -18.279 -71.987 1.00 90.88 332 SER A O 1
ATOM 2650 N N . ASP A 1 333 ? 15.127 -17.210 -72.034 1.00 92.31 333 ASP A N 1
ATOM 2651 C CA . ASP A 1 333 ? 15.959 -18.368 -72.392 1.00 92.31 333 ASP A CA 1
ATOM 2652 C C . ASP A 1 333 ? 17.036 -18.627 -71.316 1.00 92.31 333 ASP A C 1
ATOM 2654 O O . ASP A 1 333 ? 18.152 -18.098 -71.402 1.00 92.31 333 ASP A O 1
ATOM 2658 N N . PRO A 1 334 ? 16.734 -19.472 -70.309 1.00 91.81 334 PRO A N 1
ATOM 2659 C CA . PRO A 1 334 ? 17.662 -19.773 -69.219 1.00 91.81 334 PRO A CA 1
ATOM 2660 C C . PRO A 1 334 ? 18.956 -20.460 -69.669 1.00 91.81 334 PRO A C 1
ATOM 2662 O O . PRO A 1 334 ? 19.978 -20.346 -68.992 1.00 91.81 334 PRO A O 1
ATOM 2665 N N . TYR A 1 335 ? 18.933 -21.189 -70.790 1.00 92.06 335 TYR A N 1
ATOM 2666 C CA . TYR A 1 335 ? 20.124 -21.865 -71.305 1.00 92.06 335 TYR A CA 1
ATOM 2667 C C . TYR A 1 335 ? 21.095 -20.848 -71.909 1.00 92.06 335 TYR A C 1
ATOM 2669 O O . TYR A 1 335 ? 22.287 -20.855 -71.593 1.00 92.06 335 TYR A O 1
ATOM 2677 N N . SER A 1 336 ? 20.571 -19.919 -72.713 1.00 92.06 336 SER A N 1
ATOM 2678 C CA . SER A 1 336 ? 21.340 -18.779 -73.217 1.00 92.06 336 SER A CA 1
ATOM 2679 C C . SER A 1 336 ? 21.857 -17.902 -72.072 1.00 92.06 336 SER A C 1
ATOM 2681 O O . SER A 1 336 ? 23.005 -17.459 -72.110 1.00 92.06 336 SER A O 1
ATOM 2683 N N . ASP A 1 337 ? 21.051 -17.682 -71.026 1.00 92.81 337 ASP A N 1
ATOM 2684 C CA . ASP A 1 337 ? 21.475 -16.921 -69.844 1.00 92.81 337 ASP A CA 1
ATOM 2685 C C . ASP A 1 337 ? 22.631 -17.594 -69.108 1.00 92.81 337 ASP A C 1
ATOM 2687 O O . ASP A 1 337 ? 23.574 -16.912 -68.722 1.00 92.81 337 ASP A O 1
ATOM 2691 N N . ALA A 1 338 ? 22.602 -18.918 -68.935 1.00 92.19 338 ALA A N 1
ATOM 2692 C CA . ALA A 1 338 ? 23.693 -19.651 -68.297 1.00 92.19 338 ALA A CA 1
ATOM 2693 C C . ALA A 1 338 ? 25.013 -19.490 -69.069 1.00 92.19 338 ALA A C 1
ATOM 2695 O O . ALA A 1 338 ? 26.054 -19.226 -68.464 1.00 92.19 338 ALA A O 1
ATOM 2696 N N . LEU A 1 339 ? 24.965 -19.579 -70.403 1.00 91.06 339 LEU A N 1
ATOM 2697 C CA . LEU A 1 339 ? 26.142 -19.376 -71.246 1.00 91.06 339 LEU A CA 1
ATOM 2698 C C . LEU A 1 339 ? 26.655 -17.930 -71.155 1.00 91.06 339 LEU A C 1
ATOM 2700 O O . LEU A 1 339 ? 27.840 -17.719 -70.888 1.00 91.06 339 LEU A O 1
ATOM 2704 N N . TRP A 1 340 ? 25.762 -16.946 -71.303 1.00 92.50 340 TRP A N 1
ATOM 2705 C CA . TRP A 1 340 ? 26.111 -15.526 -71.221 1.00 92.50 340 TRP A CA 1
ATOM 2706 C C . TRP A 1 340 ? 26.708 -15.176 -69.853 1.00 92.50 340 TRP A C 1
ATOM 2708 O O . TRP A 1 340 ? 27.799 -14.609 -69.794 1.00 92.50 340 TRP A O 1
ATOM 2718 N N . ASN A 1 341 ? 26.052 -15.598 -68.766 1.00 91.38 341 ASN A N 1
ATOM 2719 C CA . ASN A 1 341 ? 26.502 -15.375 -67.392 1.00 91.38 341 ASN A CA 1
ATOM 2720 C C . ASN A 1 341 ? 27.865 -16.020 -67.146 1.00 91.38 341 ASN A C 1
ATOM 2722 O O . ASN A 1 341 ? 28.722 -15.382 -66.554 1.00 91.38 341 ASN A O 1
ATOM 2726 N N . SER A 1 342 ? 28.108 -17.240 -67.640 1.00 87.50 342 SER A N 1
ATOM 2727 C CA . SER A 1 342 ? 29.414 -17.897 -67.479 1.00 87.50 342 SER A CA 1
ATOM 2728 C C . SER A 1 342 ? 30.552 -17.154 -68.187 1.00 87.50 342 SER A C 1
ATOM 2730 O O . SER A 1 342 ? 31.659 -17.090 -67.661 1.00 87.50 342 SER A O 1
ATOM 2732 N N . THR A 1 343 ? 30.273 -16.550 -69.346 1.00 85.38 343 THR A N 1
ATOM 2733 C CA . THR A 1 343 ? 31.276 -15.813 -70.130 1.00 85.38 343 THR A CA 1
ATOM 2734 C C . THR A 1 343 ? 31.558 -14.435 -69.527 1.00 85.38 343 THR A C 1
ATOM 2736 O O . THR A 1 343 ? 32.706 -14.006 -69.504 1.00 85.38 343 THR A O 1
ATOM 2739 N N . HIS A 1 344 ? 30.536 -13.768 -68.985 1.00 81.69 344 HIS A N 1
ATOM 2740 C CA . HIS A 1 344 ? 30.645 -12.409 -68.438 1.00 81.69 344 HIS A CA 1
AT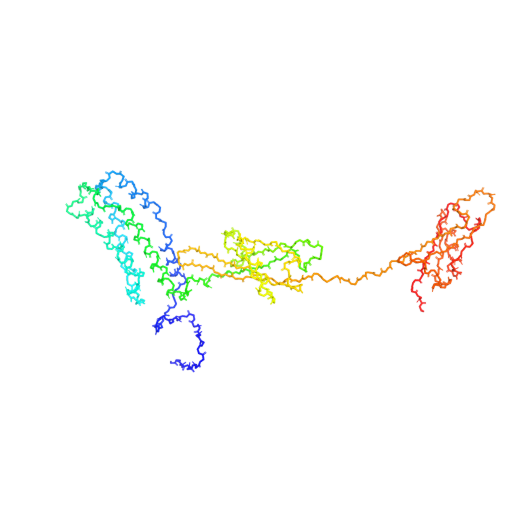OM 2741 C C . HIS A 1 344 ? 30.943 -12.365 -66.933 1.00 81.69 344 HIS A C 1
ATOM 2743 O O . HIS A 1 344 ? 31.225 -11.296 -66.393 1.00 81.69 344 HIS A O 1
ATOM 2749 N N . PHE A 1 345 ? 30.941 -13.515 -66.250 1.00 75.00 345 PHE A N 1
ATOM 2750 C CA . PHE A 1 345 ? 31.274 -13.595 -64.827 1.00 75.00 345 PHE A CA 1
ATOM 2751 C C . PHE A 1 345 ? 32.718 -13.158 -64.540 1.00 75.00 345 PHE A C 1
ATOM 2753 O O . PHE A 1 345 ? 32.971 -12.506 -63.532 1.00 75.00 345 PHE A O 1
ATOM 2760 N N . SER A 1 346 ? 33.667 -13.507 -65.414 1.00 65.56 346 SER A N 1
ATOM 2761 C CA . SER A 1 346 ? 35.101 -13.258 -65.198 1.00 65.56 346 SER A CA 1
ATOM 2762 C C . SER A 1 346 ? 35.601 -11.933 -65.769 1.00 65.56 346 SER A C 1
ATOM 2764 O O . SER A 1 346 ? 36.685 -11.497 -65.397 1.00 65.56 346 SER A O 1
ATOM 2766 N N . THR A 1 347 ? 34.855 -11.310 -66.682 1.00 70.06 347 THR A N 1
ATOM 2767 C CA . THR A 1 347 ? 35.291 -10.075 -67.350 1.00 70.06 347 THR A CA 1
ATOM 2768 C C . THR A 1 347 ? 35.059 -8.843 -66.476 1.00 70.06 347 THR A C 1
ATOM 2770 O O . THR A 1 347 ? 35.863 -7.921 -66.544 1.00 70.06 347 THR A O 1
ATOM 2773 N N . GLY A 1 348 ? 34.030 -8.866 -65.615 1.00 76.31 348 GLY A N 1
ATOM 2774 C CA . GLY A 1 348 ? 33.727 -7.795 -64.656 1.00 76.31 348 GLY A CA 1
ATOM 2775 C C . GLY A 1 348 ? 33.627 -6.400 -65.285 1.00 76.31 348 GLY A C 1
ATOM 2776 O O . GLY A 1 348 ? 33.606 -6.259 -66.504 1.00 76.31 348 GLY A O 1
ATOM 2777 N N . GLY A 1 349 ? 33.545 -5.361 -64.457 1.00 88.38 349 GLY A N 1
ATOM 2778 C CA . GLY A 1 349 ? 33.677 -3.973 -64.908 1.00 88.38 349 GLY A CA 1
ATOM 2779 C C . GLY A 1 349 ? 32.562 -3.034 -64.474 1.00 88.38 349 GLY A C 1
ATOM 2780 O O . GLY A 1 349 ? 31.392 -3.411 -64.413 1.00 88.38 349 GLY A O 1
ATOM 2781 N N . LYS A 1 350 ? 32.928 -1.768 -64.245 1.00 91.44 350 LYS A N 1
ATOM 2782 C CA . LYS A 1 350 ? 31.976 -0.667 -63.999 1.00 91.44 350 LYS A CA 1
ATOM 2783 C C . LYS A 1 350 ? 31.087 -0.369 -65.199 1.00 91.44 350 LYS A C 1
ATOM 2785 O O . LYS A 1 350 ? 30.034 0.244 -65.047 1.00 91.44 350 LYS A O 1
ATOM 2790 N N . THR A 1 351 ? 31.525 -0.782 -66.385 1.00 91.94 351 THR A N 1
ATOM 2791 C CA . THR A 1 351 ? 30.786 -0.604 -67.630 1.00 91.94 351 THR A CA 1
ATOM 2792 C C . THR A 1 351 ? 30.607 -1.931 -68.350 1.00 91.94 351 THR A C 1
ATOM 2794 O O . THR A 1 351 ? 31.461 -2.812 -68.268 1.00 91.94 351 THR A O 1
ATOM 2797 N N . LEU A 1 352 ? 29.490 -2.069 -69.058 1.00 91.12 352 LEU A N 1
ATOM 2798 C CA . LEU A 1 352 ? 29.182 -3.227 -69.886 1.00 91.12 352 LEU A CA 1
ATOM 2799 C C . LEU A 1 352 ? 28.540 -2.763 -71.188 1.00 91.12 352 LEU A C 1
ATOM 2801 O O . LEU A 1 352 ? 27.484 -2.134 -71.179 1.00 91.12 352 LEU A O 1
ATOM 2805 N N . THR A 1 353 ? 29.155 -3.097 -72.318 1.00 91.19 353 THR A N 1
ATOM 2806 C CA . THR A 1 353 ? 28.552 -2.861 -73.631 1.00 91.19 353 THR A CA 1
ATOM 2807 C C . THR A 1 353 ? 27.629 -4.021 -73.990 1.00 91.19 353 THR A C 1
ATOM 2809 O O . THR A 1 353 ? 28.062 -5.168 -74.040 1.00 91.19 353 THR A O 1
ATOM 2812 N N . ILE A 1 354 ? 26.363 -3.710 -74.257 1.00 90.44 354 ILE A N 1
ATOM 2813 C CA . ILE A 1 354 ? 25.325 -4.651 -74.675 1.00 90.44 354 ILE A CA 1
ATOM 2814 C C . ILE A 1 354 ? 24.985 -4.407 -76.138 1.00 90.44 354 ILE A C 1
ATOM 2816 O O . ILE A 1 354 ? 24.675 -3.286 -76.549 1.00 90.44 354 ILE A O 1
ATOM 2820 N N . THR A 1 355 ? 24.981 -5.484 -76.914 1.00 90.75 355 THR A N 1
ATOM 2821 C CA . THR A 1 355 ? 24.556 -5.494 -78.312 1.00 90.75 355 THR A CA 1
ATOM 2822 C C . THR A 1 355 ? 23.296 -6.333 -78.497 1.00 90.75 355 THR A C 1
ATOM 2824 O O . THR A 1 355 ? 22.834 -7.029 -77.592 1.00 90.75 355 THR A O 1
ATOM 2827 N N . GLN A 1 356 ? 22.750 -6.337 -79.714 1.00 87.44 356 GLN A N 1
ATOM 2828 C CA . GLN A 1 356 ? 21.637 -7.223 -80.061 1.00 87.44 356 GLN A CA 1
ATOM 2829 C C . GLN A 1 356 ? 21.941 -8.709 -79.777 1.00 87.44 356 GLN A C 1
ATOM 2831 O O . GLN A 1 356 ? 21.035 -9.439 -79.375 1.00 87.44 356 GLN A O 1
ATOM 2836 N N . ALA A 1 357 ? 23.196 -9.150 -79.938 1.00 87.81 357 ALA A N 1
ATOM 2837 C CA . ALA A 1 357 ? 23.606 -10.536 -79.694 1.00 87.81 357 ALA A CA 1
ATOM 2838 C C . ALA A 1 357 ? 23.543 -10.935 -78.206 1.00 87.81 357 ALA A C 1
ATOM 2840 O O . ALA A 1 357 ? 23.403 -12.115 -77.888 1.00 87.81 357 ALA A O 1
ATOM 2841 N N . ASP A 1 358 ? 23.587 -9.954 -77.304 1.00 87.19 358 ASP A N 1
ATOM 2842 C CA . ASP A 1 358 ? 23.544 -10.152 -75.853 1.00 87.19 358 ASP A CA 1
ATOM 2843 C C . ASP A 1 358 ? 22.118 -10.245 -75.306 1.00 87.19 358 ASP A C 1
ATOM 2845 O O . ASP A 1 358 ? 21.922 -10.494 -74.115 1.00 87.19 358 ASP A O 1
ATOM 2849 N N . THR A 1 359 ? 21.107 -10.071 -76.160 1.00 86.75 359 THR A N 1
ATOM 2850 C CA . THR A 1 359 ? 19.694 -10.101 -75.767 1.00 86.75 359 THR A CA 1
ATOM 2851 C C . THR A 1 359 ? 18.971 -11.328 -76.305 1.00 86.75 359 THR A C 1
ATOM 2853 O O . THR A 1 359 ? 19.168 -11.752 -77.441 1.00 86.75 359 THR A O 1
ATOM 2856 N N . ALA A 1 360 ? 18.086 -11.885 -75.483 1.00 84.62 360 ALA A N 1
ATOM 2857 C CA . ALA A 1 360 ? 17.191 -12.979 -75.839 1.00 84.62 360 ALA A CA 1
ATOM 2858 C C . ALA A 1 360 ? 15.751 -12.554 -75.515 1.00 84.62 360 ALA A C 1
ATOM 2860 O O . ALA A 1 360 ? 15.242 -12.777 -74.417 1.00 84.62 360 ALA A O 1
ATOM 2861 N N . GLY A 1 361 ? 15.108 -11.864 -76.463 1.00 82.56 361 GLY A N 1
ATOM 2862 C CA . GLY A 1 361 ? 13.801 -11.243 -76.238 1.00 82.56 361 GLY A CA 1
ATOM 2863 C C . GLY A 1 361 ? 13.878 -10.136 -75.182 1.00 82.56 361 GLY A C 1
ATOM 2864 O O . GLY A 1 361 ? 14.702 -9.230 -75.287 1.00 82.56 361 GLY A O 1
ATOM 2865 N N . LYS A 1 362 ? 13.015 -10.196 -74.160 1.00 85.62 362 LYS A N 1
ATOM 2866 C CA . LYS A 1 362 ? 13.102 -9.293 -73.003 1.00 85.62 362 LYS A CA 1
ATOM 2867 C C . LYS A 1 362 ? 14.183 -9.807 -72.050 1.00 85.62 362 LYS A C 1
ATOM 2869 O O . LYS A 1 362 ? 13.978 -10.817 -71.380 1.00 85.62 362 LYS A O 1
ATOM 2874 N N . SER A 1 363 ? 15.300 -9.090 -71.972 1.00 89.81 363 SER A N 1
ATOM 2875 C CA . SER A 1 363 ? 16.417 -9.399 -71.076 1.00 89.81 363 SER A CA 1
ATOM 2876 C C . SER A 1 363 ? 16.549 -8.336 -69.985 1.00 89.81 363 SER A C 1
ATOM 2878 O O . SER A 1 363 ? 16.463 -7.144 -70.267 1.00 89.81 363 SER A O 1
ATOM 2880 N N . ASN A 1 364 ? 16.759 -8.770 -68.745 1.00 91.88 364 ASN A N 1
ATOM 2881 C CA . ASN A 1 364 ? 17.128 -7.920 -67.620 1.00 91.88 364 ASN A CA 1
ATOM 2882 C C . ASN A 1 364 ? 18.607 -8.131 -67.315 1.00 91.88 364 ASN A C 1
ATOM 2884 O O . ASN A 1 364 ? 19.081 -9.269 -67.328 1.00 91.88 364 ASN A O 1
ATOM 2888 N N . PHE A 1 365 ? 19.305 -7.049 -66.998 1.00 91.44 365 PHE A N 1
ATOM 2889 C CA . PHE A 1 365 ? 20.709 -7.079 -66.622 1.00 91.44 365 PHE A CA 1
ATOM 2890 C C . PHE A 1 365 ? 20.862 -6.533 -65.208 1.00 91.44 365 PHE A C 1
ATOM 2892 O O . PHE A 1 365 ? 20.221 -5.553 -64.834 1.00 91.44 365 PHE A O 1
ATOM 2899 N N . PHE A 1 366 ? 21.703 -7.198 -64.432 1.00 91.94 366 PHE A N 1
ATOM 2900 C CA . PHE A 1 366 ? 21.995 -6.896 -63.042 1.00 91.94 366 PHE A CA 1
ATOM 2901 C C . PHE A 1 366 ? 23.499 -6.766 -62.889 1.00 91.94 366 PHE A C 1
ATOM 2903 O O . PHE A 1 366 ? 24.245 -7.492 -63.551 1.00 91.94 366 PHE A O 1
ATOM 2910 N N . CYS A 1 367 ? 23.922 -5.893 -61.985 1.00 91.50 367 CYS A N 1
ATOM 2911 C CA . CYS A 1 367 ? 25.293 -5.856 -61.521 1.00 91.50 367 CYS A CA 1
ATOM 2912 C C . CYS A 1 367 ? 25.312 -6.085 -60.014 1.00 91.50 367 CYS A C 1
ATOM 2914 O O . CYS A 1 367 ? 24.701 -5.325 -59.265 1.00 91.50 367 CYS A O 1
ATOM 2916 N N . ASP A 1 368 ? 26.020 -7.122 -59.583 1.00 90.69 368 ASP A N 1
ATOM 2917 C CA . ASP A 1 368 ? 26.311 -7.354 -58.175 1.00 90.69 368 ASP A CA 1
ATOM 2918 C C . ASP A 1 368 ? 27.661 -6.712 -57.832 1.00 90.69 368 ASP A C 1
ATOM 2920 O O . ASP A 1 368 ? 28.613 -6.801 -58.613 1.00 90.69 368 ASP A O 1
ATOM 2924 N N . LEU A 1 369 ? 27.738 -6.078 -56.663 1.00 89.50 369 LEU A N 1
ATOM 2925 C CA . LEU A 1 369 ? 28.981 -5.577 -56.082 1.00 89.50 369 LEU A CA 1
ATOM 2926 C C . LEU A 1 369 ? 29.523 -6.618 -55.099 1.00 89.50 369 LEU A C 1
ATOM 2928 O O . LEU A 1 369 ? 28.844 -6.981 -54.138 1.00 89.50 369 LEU A O 1
ATOM 2932 N N . LEU A 1 370 ? 30.742 -7.096 -55.328 1.00 86.19 370 LEU A N 1
ATOM 2933 C CA . LEU A 1 370 ? 31.425 -8.022 -54.433 1.00 86.19 370 LEU A CA 1
ATOM 2934 C C . LEU A 1 370 ? 32.120 -7.228 -53.322 1.00 86.19 370 LEU A C 1
ATOM 2936 O O . LEU A 1 370 ? 33.198 -6.678 -53.517 1.00 86.19 370 LEU A O 1
ATOM 2940 N N . THR A 1 371 ? 31.498 -7.153 -52.147 1.00 66.94 371 THR A N 1
ATOM 2941 C CA . THR A 1 371 ? 32.048 -6.414 -50.995 1.00 66.94 371 THR A CA 1
ATOM 2942 C C . THR A 1 371 ? 33.110 -7.193 -50.215 1.00 66.94 371 THR A C 1
ATOM 2944 O O . THR A 1 371 ? 33.842 -6.603 -49.426 1.00 66.94 371 THR A O 1
ATOM 2947 N N . GLU A 1 372 ? 33.235 -8.503 -50.442 1.00 56.72 372 GLU A N 1
ATOM 2948 C CA . GLU A 1 372 ? 34.284 -9.345 -49.866 1.00 56.72 372 GLU A CA 1
ATOM 2949 C C . GLU A 1 372 ? 35.114 -9.971 -50.986 1.00 56.72 372 GLU A C 1
ATOM 2951 O O . GLU A 1 372 ? 34.608 -10.733 -51.814 1.00 56.72 372 GLU A O 1
ATOM 2956 N N . ARG A 1 373 ? 36.414 -9.661 -51.009 1.00 48.88 373 ARG A N 1
ATOM 2957 C CA . ARG A 1 373 ? 37.360 -10.368 -51.871 1.00 48.88 373 ARG A CA 1
ATOM 2958 C C . ARG A 1 373 ? 37.529 -11.770 -51.302 1.00 48.88 373 ARG A C 1
ATOM 2960 O O . ARG A 1 373 ? 38.063 -11.931 -50.207 1.00 48.88 373 ARG A O 1
ATOM 2967 N N . SER A 1 374 ? 37.061 -12.782 -52.025 1.00 41.44 374 SER A N 1
ATOM 2968 C CA . SER A 1 374 ? 37.429 -14.168 -51.748 1.00 41.44 374 SER A CA 1
ATOM 2969 C C . SER A 1 374 ? 38.949 -14.284 -51.891 1.00 41.44 374 SER A C 1
ATOM 2971 O O . SER A 1 374 ? 39.452 -14.211 -53.013 1.00 41.44 374 SER A O 1
ATOM 2973 N N . ASN A 1 375 ? 39.649 -14.359 -50.755 1.00 34.22 375 ASN A N 1
ATOM 2974 C CA . ASN A 1 375 ? 41.097 -14.581 -50.677 1.00 34.22 375 ASN A CA 1
ATOM 2975 C C . ASN A 1 375 ? 41.525 -15.873 -51.373 1.00 34.22 375 ASN A C 1
ATOM 2977 O O . ASN A 1 375 ? 40.782 -16.877 -51.255 1.00 34.22 375 ASN A O 1
#

pLDDT: mean 84.99, std 15.79, range [29.42, 98.31]

Sequence (375 aa):
MPSVADDRAGKTIYADDVKIIKGKIRRTATASAQKASLQLINRDRTELYHRLDQMVSDDIVTPLEKRALQLEWNQVQSERSNITMKAMEYGITEQEVYRNYSDAFTSLSFIIGIVLDPLHTNEYTDISELGDIRSSFVQYHQMLALLGEQLFRYETGMLGGLDYRVKLAITVTATKNPLPLNGIPSTLSASIVRDGVEATGEYDPTCFTWERLSEDRTADQTWNDNHASHSKTLLVNVDDLVYGYASFICNFYYQYSETMYIAKSGFITLSKEIPGPKGEDAYSVEVISQDGTVFRMGQPFTTTFEVQVKQGGEDITGFFTDEDFRWRRTSSDPYSDALWNSTHFSTGGKTLTITQADTAGKSNFFCDLLTERSN